Protein AF-A0AAU9VLG6-F1 (afdb_monomer)

pLDDT: mean 76.04, std 25.35, range [24.38, 97.19]

Nearest PDB structures (foldseek):
  8hnp-assembly1_B  TM=4.482E-01  e=5.755E-01  Thermococcus onnurineus NA1
  6fi9-assembly1_A  TM=3.865E-01  e=1.876E+00  Lactococcus cremoris subsp. cremoris MG1363
  4co0-assembly2_B  TM=4.175E-01  e=4.046E+00  Azospirillum brasilense
  3u6y-assembly1_A  TM=3.069E-01  e=4.831E+00  Aeropyrum pernix K1

Foldseek 3Di:
DDDFDWDWDFDDDDDDDDDDDDDDDDDDDDDDDPDDDDDDPPDDPPPPPDPPPDDDPVNLVVCPPDLVSVLVVCCVVVQWPPWDAFPVPRDTWDWDADPVDLSRIWTWDQDADPNDTDIGIGHRCPPGLCPPDPDHPSLLVQLLVVVVVVDDLVVSCVVSVHDPVVSVVSNVSSVVVVVVVCVVSDDDADDVPKDKDKDKDFDDDDDPPDDDDDPGGIMIMIGIDD

Organism: NCBI:txid46732

Sequence (226 aa):
MNDKGIQVAIGSKRRETSAGGETETTSQIKTEDRGTQCGTALSCSYGRNREHQKWCYDDLVARMQDKELFVYWLMEEGLLAKERLCPICAGEMSLSRCEDRSDGFKWECRKQVNFKKHRAELSIRKDSWFEKSRMTLEEILKLTYWWCQNLDQRQIKHELGLGESTGEDWDSFCREVCEITLLENSEKLGGKGKVVQIDESKFGKRKYHRGHHVEGQWVFGGIEES

InterPro domains:
  IPR053164 IS1016-like transposase [PTHR47163] (115-225)

Structure (mmCIF, N/CA/C/O backbone):
data_AF-A0AAU9VLG6-F1
#
_entry.id   AF-A0AAU9VLG6-F1
#
loop_
_atom_site.group_PDB
_atom_site.id
_atom_site.type_symbol
_atom_site.label_atom_id
_atom_site.label_alt_id
_atom_site.label_comp_id
_atom_site.label_asym_id
_atom_site.label_entity_id
_atom_site.label_seq_id
_atom_site.pdbx_PDB_ins_code
_atom_site.Cartn_x
_atom_site.Cartn_y
_atom_site.Cartn_z
_atom_site.occupancy
_atom_site.B_iso_or_equiv
_atom_site.auth_seq_id
_atom_site.auth_comp_id
_atom_site.auth_asym_id
_atom_site.auth_atom_id
_atom_site.pdbx_PDB_model_num
ATOM 1 N N . MET A 1 1 ? 6.947 1.256 -38.572 1.00 28.23 1 MET A N 1
ATOM 2 C CA . MET A 1 1 ? 8.247 0.746 -38.089 1.00 28.23 1 MET A CA 1
ATOM 3 C C . MET A 1 1 ? 7.918 -0.277 -37.023 1.00 28.23 1 MET A C 1
ATOM 5 O O . MET A 1 1 ? 7.072 0.012 -36.193 1.00 28.23 1 MET A O 1
ATOM 9 N N . ASN A 1 2 ? 8.433 -1.495 -37.181 1.00 30.88 2 ASN A N 1
ATOM 10 C CA . ASN A 1 2 ? 7.938 -2.689 -36.497 1.00 30.88 2 ASN A CA 1
ATOM 11 C C . ASN A 1 2 ? 8.474 -2.749 -35.063 1.00 30.88 2 ASN A C 1
ATOM 13 O O . ASN A 1 2 ? 9.663 -3.005 -34.870 1.00 30.88 2 ASN A O 1
ATOM 17 N N . ASP A 1 3 ? 7.593 -2.529 -34.091 1.00 28.83 3 ASP A N 1
ATOM 18 C CA . ASP A 1 3 ? 7.900 -2.650 -32.668 1.00 28.83 3 ASP A CA 1
ATOM 19 C C . ASP A 1 3 ? 7.835 -4.125 -32.245 1.00 28.83 3 ASP A C 1
ATOM 21 O O . ASP A 1 3 ? 6.841 -4.814 -32.472 1.00 28.83 3 ASP A O 1
ATOM 25 N N . LYS A 1 4 ? 8.937 -4.623 -31.673 1.00 35.38 4 LYS A N 1
ATOM 26 C CA . LYS A 1 4 ? 9.144 -6.029 -31.301 1.00 35.38 4 LYS A CA 1
ATOM 27 C C . LYS A 1 4 ? 8.968 -6.202 -29.793 1.00 35.38 4 LYS A C 1
ATOM 29 O O . LYS A 1 4 ? 9.660 -5.547 -29.016 1.00 35.38 4 LYS A O 1
ATOM 34 N N . GLY A 1 5 ? 8.081 -7.103 -29.384 1.00 33.84 5 GLY A N 1
ATOM 35 C CA . GLY A 1 5 ? 8.000 -7.584 -28.006 1.00 33.84 5 GLY A CA 1
ATOM 36 C C . GLY A 1 5 ? 9.084 -8.624 -27.724 1.00 33.84 5 GLY A C 1
ATOM 37 O O . GLY A 1 5 ? 9.353 -9.473 -28.568 1.00 33.84 5 GLY A O 1
ATOM 38 N N . ILE A 1 6 ? 9.720 -8.547 -26.554 1.00 34.22 6 ILE A N 1
ATOM 39 C CA . ILE A 1 6 ? 10.746 -9.490 -26.088 1.00 34.22 6 ILE A CA 1
ATOM 40 C C . ILE A 1 6 ? 10.235 -10.115 -24.789 1.00 34.22 6 ILE A C 1
ATOM 42 O O . ILE A 1 6 ? 9.864 -9.386 -23.869 1.00 34.22 6 ILE A O 1
ATOM 46 N N . GLN A 1 7 ? 10.249 -11.443 -24.690 1.00 40.16 7 GLN A N 1
ATOM 47 C CA . GLN A 1 7 ? 10.077 -12.167 -23.430 1.00 40.16 7 GLN A CA 1
ATOM 48 C C . GLN A 1 7 ? 11.313 -13.032 -23.159 1.00 40.16 7 GLN A C 1
ATOM 50 O O . GLN A 1 7 ? 11.899 -13.609 -24.077 1.00 40.16 7 GLN A O 1
ATOM 55 N N . VAL A 1 8 ? 11.718 -13.104 -21.889 1.00 35.97 8 VAL A N 1
ATOM 56 C CA . VAL A 1 8 ? 12.898 -13.846 -21.424 1.00 35.97 8 VAL A CA 1
ATOM 57 C C . VAL A 1 8 ? 12.435 -14.912 -20.439 1.00 35.97 8 VAL A C 1
ATOM 59 O O . VAL A 1 8 ? 11.853 -14.580 -19.411 1.00 35.97 8 VAL A O 1
ATOM 62 N N . ALA A 1 9 ? 12.716 -16.183 -20.729 1.00 38.84 9 ALA A N 1
ATOM 63 C CA . ALA A 1 9 ? 12.475 -17.287 -19.804 1.00 38.84 9 ALA A CA 1
ATOM 64 C C . ALA A 1 9 ? 13.812 -17.867 -19.316 1.00 38.84 9 ALA A C 1
ATOM 66 O O . ALA A 1 9 ? 14.705 -18.186 -20.105 1.00 38.84 9 ALA A O 1
ATOM 67 N N . ILE A 1 10 ? 13.952 -18.013 -17.997 1.00 32.78 10 ILE A N 1
ATOM 68 C CA . ILE A 1 10 ? 15.157 -18.539 -17.349 1.00 32.78 10 ILE A CA 1
ATOM 69 C C . ILE A 1 10 ? 14.889 -19.989 -16.925 1.00 32.78 10 ILE A C 1
ATOM 71 O O . ILE A 1 10 ? 14.247 -20.249 -15.912 1.00 32.78 10 ILE A O 1
ATOM 75 N N . GLY A 1 11 ? 15.388 -20.951 -17.703 1.00 31.59 11 GLY A N 1
ATOM 76 C CA . GLY A 1 11 ? 15.316 -22.376 -17.371 1.00 31.59 11 GLY A CA 1
ATOM 77 C C . GLY A 1 11 ? 16.584 -22.869 -16.669 1.00 31.59 11 GLY A C 1
ATOM 78 O O . GLY A 1 11 ? 17.690 -22.686 -17.174 1.00 31.59 11 GLY A O 1
ATOM 79 N N . SER A 1 12 ? 16.441 -23.546 -15.527 1.00 30.81 12 SER A N 1
ATOM 80 C CA . SER A 1 12 ? 17.529 -24.297 -14.881 1.00 30.81 12 SER A CA 1
ATOM 81 C C . SER A 1 12 ? 17.413 -25.781 -15.220 1.00 30.81 12 SER A C 1
ATOM 83 O O . SER A 1 12 ? 16.494 -26.462 -14.770 1.00 30.81 12 SER A O 1
ATOM 85 N N . LYS A 1 13 ? 18.362 -26.314 -15.998 1.00 32.81 13 LYS A N 1
ATOM 86 C CA . LYS A 1 13 ? 18.445 -27.753 -16.287 1.00 32.81 13 LYS A CA 1
ATOM 87 C C . LYS A 1 13 ? 19.083 -28.461 -15.084 1.00 32.81 13 LYS A C 1
ATOM 89 O O . LYS A 1 13 ? 20.297 -28.389 -14.895 1.00 32.81 13 LYS A O 1
ATOM 94 N N . ARG A 1 14 ? 18.276 -29.121 -14.246 1.00 29.61 14 ARG A N 1
ATOM 95 C CA . ARG A 1 14 ? 18.776 -29.995 -13.169 1.00 29.61 14 ARG A CA 1
ATOM 96 C C . ARG A 1 14 ? 19.512 -31.171 -13.826 1.00 29.61 14 ARG A C 1
ATOM 98 O O . ARG A 1 14 ? 18.931 -31.863 -14.656 1.00 29.61 14 ARG A O 1
ATOM 105 N N . ARG A 1 15 ? 20.799 -31.364 -13.515 1.00 28.73 15 ARG A N 1
ATOM 106 C CA . ARG A 1 15 ? 21.555 -32.551 -13.949 1.00 28.73 15 ARG A CA 1
ATOM 107 C C . ARG A 1 15 ? 21.067 -33.744 -13.123 1.00 28.73 15 ARG A C 1
ATOM 109 O O . ARG A 1 15 ? 21.311 -33.783 -11.921 1.00 28.73 15 ARG A O 1
ATOM 116 N N . GLU A 1 16 ? 20.385 -34.691 -13.759 1.00 30.92 16 GLU A N 1
ATOM 117 C CA . GLU A 1 16 ? 20.223 -36.038 -13.211 1.00 30.92 16 GLU A CA 1
ATOM 118 C C . GLU A 1 16 ? 21.580 -36.746 -13.271 1.00 30.92 16 GLU A C 1
ATOM 120 O O . GLU A 1 16 ? 22.218 -36.829 -14.321 1.00 30.92 16 GLU A O 1
ATOM 125 N N . THR A 1 17 ? 22.065 -37.194 -12.118 1.00 29.83 17 THR A N 1
ATOM 126 C CA . THR A 1 17 ? 23.268 -38.015 -11.999 1.00 29.83 17 THR A CA 1
ATOM 127 C C . THR A 1 17 ? 22.932 -39.453 -12.375 1.00 29.83 17 THR A C 1
ATOM 129 O O . THR A 1 17 ? 22.207 -40.130 -11.652 1.00 29.83 17 THR A O 1
ATOM 132 N N . SER A 1 18 ? 23.481 -39.918 -13.493 1.00 28.91 18 SER A N 1
ATOM 133 C CA . SER A 1 18 ? 23.447 -41.313 -13.927 1.00 28.91 18 SER A CA 1
ATOM 134 C C . SER A 1 18 ? 24.417 -42.170 -13.103 1.00 28.91 18 SER A C 1
ATOM 136 O O . SER A 1 18 ? 25.627 -41.944 -13.149 1.00 28.91 18 SER A O 1
ATOM 138 N N . ALA A 1 19 ? 23.896 -43.180 -12.405 1.00 28.95 19 ALA A N 1
ATOM 139 C CA . ALA A 1 19 ? 24.636 -44.368 -11.978 1.00 28.95 19 ALA A CA 1
ATOM 140 C C . ALA A 1 19 ? 24.055 -45.573 -12.737 1.00 28.95 19 ALA A C 1
ATOM 142 O O . ALA A 1 19 ? 22.840 -45.676 -12.886 1.00 28.95 19 ALA A O 1
ATOM 143 N N . GLY A 1 20 ? 24.935 -46.403 -13.299 1.00 26.44 20 GLY A N 1
ATOM 144 C CA . GLY A 1 20 ? 24.606 -47.396 -14.321 1.00 26.44 20 GLY A CA 1
ATOM 145 C C . GLY A 1 20 ? 23.780 -48.600 -13.858 1.00 26.44 20 GLY A C 1
ATOM 146 O O . GLY A 1 20 ? 23.720 -48.932 -12.677 1.00 26.44 20 GLY A O 1
ATOM 147 N N . GLY A 1 21 ? 23.205 -49.270 -14.856 1.00 25.97 21 GLY A N 1
ATOM 148 C CA . GLY A 1 21 ? 22.525 -50.557 -14.756 1.00 25.97 21 GLY A CA 1
ATOM 149 C C . GLY A 1 21 ? 21.629 -50.768 -15.974 1.00 25.97 21 GLY A C 1
ATOM 150 O O . GLY A 1 21 ? 20.534 -50.222 -16.030 1.00 25.97 21 GLY A O 1
ATOM 151 N N . GLU A 1 22 ? 22.109 -51.517 -16.967 1.00 29.81 22 GLU A N 1
ATOM 152 C CA . GLU A 1 22 ? 21.287 -51.990 -18.083 1.00 29.81 22 GLU A CA 1
ATOM 153 C C . GLU A 1 22 ? 20.196 -52.929 -17.558 1.00 29.81 22 GLU A C 1
ATOM 155 O O . GLU A 1 22 ? 20.480 -53.882 -16.833 1.00 29.81 22 GLU A O 1
ATOM 160 N N . THR A 1 23 ? 18.942 -52.671 -17.922 1.00 25.72 23 THR A N 1
ATOM 161 C CA . THR A 1 23 ? 17.897 -53.694 -18.081 1.00 25.72 23 THR A CA 1
ATOM 162 C C . THR A 1 23 ? 16.721 -53.081 -18.839 1.00 25.72 23 THR A C 1
ATOM 164 O O . THR A 1 23 ? 16.149 -52.072 -18.432 1.00 25.72 23 THR A O 1
ATOM 167 N N . GLU A 1 24 ? 16.382 -53.674 -19.984 1.00 37.00 24 GLU A N 1
ATOM 168 C CA . GLU A 1 24 ? 15.205 -53.330 -20.780 1.00 37.00 24 GLU A CA 1
ATOM 169 C C . GLU A 1 24 ? 13.924 -53.627 -19.993 1.00 37.00 24 GLU A C 1
ATOM 171 O O . GLU A 1 24 ? 13.727 -54.748 -19.526 1.00 37.00 24 GLU A O 1
ATOM 176 N N . THR A 1 25 ? 13.006 -52.665 -19.889 1.00 24.38 25 THR A N 1
ATOM 177 C CA . THR A 1 25 ? 11.579 -52.950 -19.673 1.00 24.38 25 THR A CA 1
ATOM 178 C C . THR A 1 25 ? 10.730 -51.813 -20.236 1.00 24.38 25 THR A C 1
ATOM 180 O O . THR A 1 25 ? 10.821 -50.661 -19.820 1.00 24.38 25 THR A O 1
ATOM 183 N N . THR A 1 26 ? 9.889 -52.159 -21.205 1.00 35.38 26 THR A N 1
ATOM 184 C CA . THR A 1 26 ? 8.840 -51.323 -21.789 1.00 35.38 26 THR A CA 1
ATOM 185 C C . THR A 1 26 ? 7.783 -50.958 -20.744 1.00 35.38 26 THR A C 1
ATOM 187 O O . THR A 1 26 ? 7.189 -51.846 -20.138 1.00 35.38 26 THR A O 1
ATOM 190 N N . SER A 1 27 ? 7.445 -49.675 -20.602 1.00 28.97 27 SER A N 1
ATOM 191 C CA . SER A 1 27 ? 6.154 -49.273 -20.034 1.00 28.97 27 SER A CA 1
ATOM 192 C C . SER A 1 27 ? 5.661 -47.968 -20.663 1.00 28.97 27 SER A C 1
ATOM 194 O O . SER A 1 27 ? 6.261 -46.902 -20.571 1.00 28.97 27 SER A O 1
ATOM 196 N N . GLN A 1 28 ? 4.551 -48.102 -21.385 1.00 32.84 28 GLN A N 1
ATOM 197 C CA . GLN A 1 28 ? 3.788 -47.011 -21.972 1.00 32.84 28 GLN A CA 1
ATOM 198 C C . GLN A 1 28 ? 3.109 -46.223 -20.847 1.00 32.84 28 GLN A C 1
ATOM 200 O O . GLN A 1 28 ? 2.307 -46.790 -20.106 1.00 32.84 28 GLN A O 1
ATOM 205 N N . ILE A 1 29 ? 3.366 -44.918 -20.751 1.00 28.45 29 ILE A N 1
ATOM 206 C CA . ILE A 1 29 ? 2.544 -44.011 -19.945 1.00 28.45 29 ILE A CA 1
ATOM 207 C C . ILE A 1 29 ? 1.786 -43.104 -20.908 1.00 28.45 29 ILE A C 1
ATOM 209 O O . ILE A 1 29 ? 2.358 -42.253 -21.585 1.00 28.45 29 ILE A O 1
ATOM 213 N N . LYS A 1 30 ? 0.478 -43.351 -20.983 1.00 28.64 30 LYS A N 1
ATOM 214 C CA . LYS A 1 30 ? -0.507 -42.502 -21.648 1.00 28.64 30 LYS A CA 1
ATOM 215 C C . LYS A 1 30 ? -0.681 -41.233 -20.817 1.00 28.64 30 LYS A C 1
ATOM 217 O O . LYS A 1 30 ? -1.144 -41.313 -19.683 1.00 28.64 30 LYS A O 1
ATOM 222 N N . THR A 1 31 ? -0.353 -40.078 -21.375 1.00 30.03 31 THR A N 1
ATOM 223 C CA . THR A 1 31 ? -0.840 -38.793 -20.869 1.00 30.03 31 THR A CA 1
ATOM 224 C C . THR A 1 31 ? -2.146 -38.469 -21.585 1.00 30.03 31 THR A C 1
ATOM 226 O O . THR A 1 31 ? -2.172 -38.243 -22.791 1.00 30.03 31 THR A O 1
ATOM 229 N N . GLU A 1 32 ? -3.251 -38.533 -20.841 1.00 27.59 32 GLU A N 1
ATOM 230 C CA . GLU A 1 32 ? -4.563 -38.086 -21.305 1.00 27.59 32 GLU A CA 1
ATOM 231 C C . GLU A 1 32 ? -4.556 -36.570 -21.510 1.00 27.59 32 GLU A C 1
ATOM 233 O O . GLU A 1 32 ? -4.269 -35.794 -20.598 1.00 27.59 32 GLU A O 1
ATOM 238 N N . ASP A 1 33 ? -4.895 -36.172 -22.730 1.00 31.41 33 ASP A N 1
ATOM 239 C CA . ASP A 1 33 ? -5.062 -34.795 -23.163 1.00 31.41 33 ASP A CA 1
ATOM 240 C C . ASP A 1 33 ? -6.435 -34.298 -22.678 1.00 31.41 33 ASP A C 1
ATOM 242 O O . ASP A 1 33 ? -7.481 -34.674 -23.212 1.00 31.41 33 ASP A O 1
ATOM 246 N N . ARG A 1 34 ? -6.463 -33.486 -21.615 1.00 27.61 34 ARG A N 1
ATOM 247 C CA . ARG A 1 34 ? -7.669 -32.749 -21.206 1.00 27.61 34 ARG A CA 1
ATOM 248 C C . ARG A 1 34 ? -7.569 -31.319 -21.712 1.00 27.61 34 ARG A C 1
ATOM 250 O O . ARG A 1 34 ? -7.219 -30.401 -20.975 1.00 27.61 34 ARG A O 1
ATOM 257 N N . GLY A 1 35 ? -7.879 -31.149 -22.993 1.00 27.53 35 GLY A N 1
ATOM 258 C CA . GLY A 1 35 ? -8.082 -29.838 -23.591 1.00 27.53 35 GLY A CA 1
ATOM 259 C C . GLY A 1 35 ? -9.371 -29.204 -23.074 1.00 27.53 35 GLY A C 1
ATOM 260 O O . GLY A 1 35 ? -10.462 -29.672 -23.391 1.00 27.53 35 GLY A O 1
ATOM 261 N N . THR A 1 36 ? -9.250 -28.112 -22.320 1.00 27.38 36 THR A N 1
ATOM 262 C CA . THR A 1 36 ? -10.341 -27.145 -22.162 1.00 27.38 36 THR A CA 1
ATOM 263 C C . THR A 1 36 ? -10.126 -26.039 -23.186 1.00 27.38 36 THR A C 1
ATOM 265 O O . THR A 1 36 ? -9.146 -25.299 -23.137 1.00 27.38 36 THR A O 1
ATOM 268 N N . GLN A 1 37 ? -11.035 -25.976 -24.154 1.00 34.84 37 GLN A N 1
ATOM 269 C CA . GLN A 1 37 ? -11.084 -24.971 -25.205 1.00 34.84 37 GLN A CA 1
ATOM 270 C C . GLN A 1 37 ? -11.812 -23.721 -24.692 1.00 34.84 37 GLN A C 1
ATOM 272 O O . GLN A 1 37 ? -13.005 -23.778 -24.416 1.00 34.84 37 GLN A O 1
ATOM 277 N N . CYS A 1 38 ? -11.120 -22.585 -24.653 1.00 25.56 38 CYS A N 1
ATOM 278 C CA . CYS A 1 38 ? -11.712 -21.243 -24.660 1.00 25.56 38 CYS A CA 1
ATOM 279 C C . CYS A 1 38 ? -10.730 -20.397 -25.483 1.00 25.56 38 CYS A C 1
ATOM 281 O O . CYS A 1 38 ? -9.580 -20.255 -25.095 1.00 25.56 38 CYS A O 1
ATOM 283 N N . GLY A 1 39 ? -11.020 -20.018 -26.720 1.00 27.70 39 GLY A N 1
ATOM 284 C CA . GLY A 1 39 ? -11.881 -18.889 -27.051 1.00 27.70 39 GLY A CA 1
ATOM 285 C C . GLY A 1 39 ? -11.019 -17.923 -27.872 1.00 27.70 39 GLY A C 1
ATOM 286 O O . GLY A 1 39 ? -9.884 -17.636 -27.507 1.00 27.70 39 GLY A O 1
ATOM 287 N N . THR A 1 40 ? -11.498 -17.523 -29.042 1.00 37.56 40 THR A N 1
ATOM 288 C CA . THR A 1 40 ? -10.736 -16.761 -30.037 1.00 37.56 40 THR A CA 1
ATOM 289 C C . THR A 1 40 ? -10.399 -15.364 -29.507 1.00 37.56 40 THR A C 1
ATOM 291 O O . THR A 1 40 ? -11.274 -14.504 -29.454 1.00 37.56 40 THR A O 1
ATOM 294 N N . ALA A 1 41 ? -9.144 -15.114 -29.136 1.00 31.19 41 ALA A N 1
ATOM 295 C CA . ALA A 1 41 ? -8.670 -13.763 -28.851 1.00 31.19 41 ALA A CA 1
ATOM 296 C C . ALA A 1 41 ? -8.265 -13.080 -30.167 1.00 31.19 41 ALA A C 1
ATOM 298 O O . ALA A 1 41 ? -7.159 -13.248 -30.676 1.00 31.19 41 ALA A O 1
ATOM 299 N N . LEU A 1 42 ? -9.199 -12.323 -30.743 1.00 33.59 42 LEU A N 1
ATOM 300 C CA . LEU A 1 42 ? -8.924 -11.305 -31.757 1.00 33.59 42 LEU A CA 1
ATOM 301 C C . LEU A 1 42 ? -8.417 -10.041 -31.045 1.00 33.59 42 LEU A C 1
ATOM 303 O O . LEU A 1 42 ? -9.153 -9.076 -30.875 1.00 33.59 42 LEU A O 1
ATOM 307 N N . SER A 1 43 ? -7.163 -10.055 -30.596 1.00 32.88 43 SER A N 1
ATOM 308 C CA . SER A 1 43 ? -6.443 -8.833 -30.217 1.00 32.88 43 SER A CA 1
ATOM 309 C C . SER A 1 43 ? -4.950 -9.113 -30.085 1.00 32.88 43 SER A C 1
ATOM 311 O O . SER A 1 43 ? -4.540 -9.910 -29.247 1.00 32.88 43 SER A O 1
ATOM 313 N N . CYS A 1 44 ? -4.145 -8.437 -30.908 1.00 30.89 44 CYS A N 1
ATOM 314 C CA . CYS A 1 44 ? -2.692 -8.364 -30.767 1.00 30.89 44 CYS A CA 1
ATOM 315 C C . CYS A 1 44 ? -2.283 -7.959 -29.339 1.00 30.89 44 CYS A C 1
ATOM 317 O O . CYS A 1 44 ? -2.790 -6.977 -28.795 1.00 30.89 44 CYS A O 1
ATOM 319 N N . SER A 1 45 ? -1.299 -8.664 -28.786 1.00 46.66 45 SER A N 1
ATOM 320 C CA . SER A 1 45 ? -0.841 -8.629 -27.389 1.00 46.66 45 SER A CA 1
ATOM 321 C C . SER A 1 45 ? 0.001 -7.410 -26.973 1.00 46.66 45 SER A C 1
ATOM 323 O O . SER A 1 45 ? 0.589 -7.389 -25.896 1.00 46.66 45 SER A O 1
ATOM 325 N N . TYR A 1 46 ? 0.020 -6.337 -27.772 1.00 40.69 46 TYR A N 1
ATOM 326 C CA . TYR A 1 46 ? 0.686 -5.074 -27.410 1.00 40.69 46 TYR A CA 1
ATOM 327 C C . TYR A 1 46 ? -0.185 -3.839 -27.654 1.00 40.69 46 TYR A C 1
ATOM 329 O O . TYR A 1 46 ? 0.305 -2.756 -27.969 1.00 40.69 46 TYR A O 1
ATOM 337 N N . GLY A 1 47 ? -1.497 -3.967 -27.461 1.00 33.41 47 GLY A N 1
ATOM 338 C CA . GLY A 1 47 ? -2.384 -2.815 -27.346 1.00 33.41 47 GLY A CA 1
ATOM 339 C C . GLY A 1 47 ? -2.172 -2.072 -26.025 1.00 33.41 47 GLY A C 1
ATOM 340 O O . GLY A 1 47 ? -3.020 -2.150 -25.139 1.00 33.41 47 GLY A O 1
ATOM 341 N N . ARG A 1 48 ? -1.086 -1.299 -25.875 1.00 46.31 48 ARG A N 1
ATOM 342 C CA . ARG A 1 48 ? -1.006 -0.255 -24.832 1.00 46.31 48 ARG A CA 1
ATOM 343 C C . ARG A 1 48 ? -1.895 0.932 -25.221 1.00 46.31 48 ARG A C 1
ATOM 345 O O . ARG A 1 48 ? -1.421 2.048 -25.362 1.00 46.31 48 ARG A O 1
ATOM 352 N N . ASN A 1 49 ? -3.191 0.686 -25.388 1.00 40.50 49 ASN A N 1
ATOM 353 C CA . ASN A 1 49 ? -4.208 1.728 -25.493 1.00 40.50 49 ASN A CA 1
ATOM 354 C C . ASN A 1 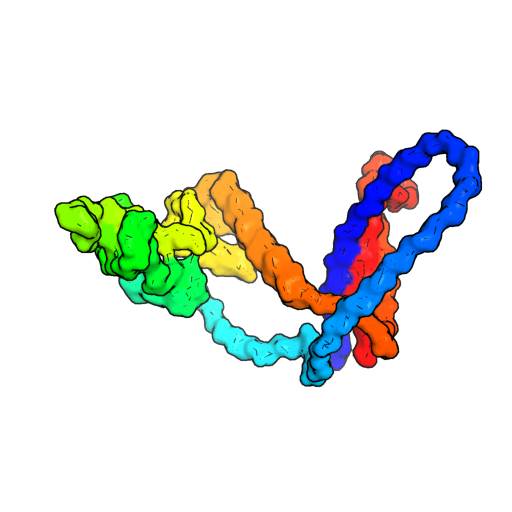49 ? -4.982 1.805 -24.177 1.00 40.50 49 ASN A C 1
ATOM 356 O O . ASN A 1 49 ? -6.197 1.656 -24.106 1.00 40.50 49 ASN A O 1
ATOM 360 N N . ARG A 1 50 ? -4.232 2.014 -23.097 1.00 49.22 50 ARG A N 1
ATOM 361 C CA . ARG A 1 50 ? -4.773 2.652 -21.907 1.00 49.22 50 ARG A CA 1
ATOM 362 C C . ARG A 1 50 ? -4.099 4.006 -21.869 1.00 49.22 50 ARG A C 1
ATOM 364 O O . ARG A 1 50 ? -2.885 4.065 -21.661 1.00 49.22 50 ARG A O 1
ATOM 371 N N . GLU A 1 51 ? -4.868 5.061 -22.129 1.00 49.03 51 GLU A N 1
ATOM 372 C CA . GLU A 1 51 ? -4.514 6.419 -21.725 1.00 49.03 51 GLU A CA 1
ATOM 373 C C . GLU A 1 51 ? -4.349 6.388 -20.203 1.00 49.03 51 GLU A C 1
ATOM 375 O O . GLU A 1 51 ? -5.279 6.641 -19.443 1.00 49.03 51 GLU A O 1
ATOM 380 N N . HIS A 1 52 ? -3.183 5.940 -19.737 1.00 55.34 52 HIS A N 1
ATOM 381 C CA . HIS A 1 52 ? -2.856 6.000 -18.329 1.00 55.34 52 HIS A CA 1
ATOM 382 C C . HIS A 1 52 ? -2.806 7.481 -18.005 1.00 55.34 52 HIS A C 1
ATOM 384 O O . HIS A 1 52 ? -2.030 8.232 -18.604 1.00 55.34 52 HIS A O 1
ATOM 390 N N . GLN A 1 53 ? -3.681 7.896 -17.093 1.00 62.44 53 GLN A N 1
ATOM 391 C CA . GLN A 1 53 ? -3.660 9.236 -16.546 1.00 62.44 53 GLN A CA 1
ATOM 392 C C . GLN A 1 53 ? -2.212 9.545 -16.154 1.00 62.44 53 GLN A C 1
ATOM 394 O O . GLN A 1 53 ? -1.531 8.722 -15.541 1.00 62.44 53 GLN A O 1
ATOM 399 N N . LYS A 1 54 ? -1.689 10.678 -16.613 1.00 73.31 54 LYS A N 1
ATOM 400 C CA . LYS A 1 54 ? -0.308 11.058 -16.338 1.00 73.31 54 LYS A CA 1
ATOM 401 C C . LYS A 1 54 ? -0.277 11.654 -14.934 1.00 73.31 54 LYS A C 1
ATOM 403 O O . LYS A 1 54 ? -0.754 12.766 -14.752 1.00 73.31 54 LYS A O 1
ATOM 408 N N . TRP A 1 55 ? 0.221 10.902 -13.957 1.00 79.50 55 TRP A N 1
ATOM 409 C CA . TRP A 1 55 ? 0.367 11.370 -12.576 1.00 79.50 55 TRP A CA 1
ATOM 410 C C . TRP A 1 55 ? 1.736 12.015 -12.385 1.00 79.50 55 TRP A C 1
ATOM 412 O O . TRP A 1 55 ? 2.741 11.484 -12.863 1.00 79.50 55 TRP A O 1
ATOM 422 N N . CYS A 1 56 ? 1.781 13.138 -11.674 1.00 90.62 56 CYS A N 1
ATOM 423 C CA . CYS A 1 56 ? 3.022 13.708 -11.167 1.00 90.62 56 CYS A CA 1
ATOM 424 C C . CYS A 1 56 ? 3.121 13.562 -9.642 1.00 90.62 56 CYS A C 1
ATOM 426 O O . CYS A 1 56 ? 2.174 13.163 -8.962 1.00 90.62 56 CYS A O 1
ATOM 428 N N . TYR A 1 57 ? 4.293 13.887 -9.098 1.00 90.94 57 TYR A N 1
ATOM 429 C CA . TYR A 1 57 ? 4.541 13.803 -7.661 1.00 90.94 57 TYR A CA 1
ATOM 430 C C . TYR A 1 57 ? 3.635 14.755 -6.869 1.00 90.94 57 TYR A C 1
ATOM 432 O O . TYR A 1 57 ? 3.137 14.385 -5.809 1.00 90.94 57 TYR A O 1
ATOM 440 N N . ASP A 1 58 ? 3.351 15.943 -7.406 1.00 93.00 58 ASP A N 1
ATOM 441 C CA . ASP A 1 58 ? 2.485 16.918 -6.739 1.00 93.00 58 ASP A CA 1
ATOM 442 C C . ASP A 1 58 ? 1.039 16.412 -6.629 1.00 93.00 58 ASP A C 1
ATOM 444 O O . ASP A 1 58 ? 0.400 16.617 -5.598 1.00 93.00 58 ASP A O 1
ATOM 448 N N . ASP A 1 59 ? 0.545 15.664 -7.624 1.00 92.19 59 ASP A N 1
ATOM 449 C CA . ASP A 1 59 ? -0.778 15.022 -7.570 1.00 92.19 59 ASP A CA 1
ATOM 450 C C . ASP A 1 59 ? -0.863 13.973 -6.454 1.00 92.19 59 ASP A C 1
ATOM 452 O O . ASP A 1 59 ? -1.921 13.774 -5.845 1.00 92.19 59 ASP A O 1
ATOM 456 N N . LEU A 1 60 ? 0.248 13.274 -6.198 1.00 92.00 60 LEU A N 1
ATOM 457 C CA . LEU A 1 60 ? 0.356 12.305 -5.114 1.00 92.00 60 LEU A CA 1
ATOM 458 C C . LEU A 1 60 ? 0.382 13.017 -3.757 1.00 92.00 60 LEU A C 1
ATOM 460 O O . LEU A 1 60 ? -0.369 12.649 -2.855 1.00 92.00 60 LEU A O 1
ATOM 464 N N . VAL A 1 61 ? 1.198 14.065 -3.621 1.00 93.62 61 VAL A N 1
ATOM 465 C CA . VAL A 1 61 ? 1.293 14.854 -2.384 1.00 93.62 61 VAL A CA 1
ATOM 466 C C . VAL A 1 61 ? -0.035 15.537 -2.059 1.00 93.62 61 VAL A C 1
ATOM 468 O O . VAL A 1 61 ? -0.438 15.543 -0.897 1.00 93.62 61 VAL A O 1
ATOM 471 N N . ALA A 1 62 ? -0.751 16.058 -3.059 1.00 93.88 62 ALA A N 1
ATOM 472 C CA . ALA A 1 62 ? -2.064 16.672 -2.873 1.00 93.88 62 ALA A CA 1
ATOM 473 C C . ALA A 1 62 ? -3.075 15.699 -2.243 1.00 93.88 62 ALA A C 1
ATOM 475 O O . ALA A 1 62 ? -3.827 16.086 -1.351 1.00 93.88 62 ALA A O 1
ATOM 476 N N . ARG A 1 63 ? -3.050 14.417 -2.635 1.00 92.31 63 ARG A N 1
ATOM 477 C CA . ARG A 1 63 ? -3.919 13.380 -2.048 1.00 92.31 63 ARG A CA 1
ATOM 478 C C . ARG A 1 63 ? -3.577 13.039 -0.603 1.00 92.31 63 ARG A C 1
ATOM 480 O O . ARG A 1 63 ? -4.456 12.603 0.127 1.00 92.31 63 ARG A O 1
ATOM 487 N N . MET A 1 64 ? -2.330 13.244 -0.188 1.00 93.69 64 MET A N 1
ATOM 488 C CA . MET A 1 64 ? -1.862 12.953 1.172 1.00 93.69 64 MET A CA 1
ATOM 489 C C . MET A 1 64 ? -2.150 14.087 2.170 1.00 93.69 64 MET A C 1
ATOM 491 O O . MET A 1 64 ? -1.815 13.954 3.344 1.00 93.69 64 MET A O 1
ATOM 495 N N . GLN A 1 65 ? -2.728 15.212 1.730 1.00 91.81 65 GLN A N 1
ATOM 496 C CA . GLN A 1 65 ? -2.981 16.365 2.603 1.00 91.81 65 GLN A CA 1
ATOM 497 C C . GLN A 1 65 ? -4.061 16.082 3.650 1.00 91.81 65 GLN A C 1
ATOM 499 O O . GLN A 1 65 ? -3.883 16.409 4.824 1.00 91.81 65 GLN A O 1
ATOM 504 N N . ASP A 1 66 ? -5.172 15.475 3.229 1.00 94.19 66 ASP A N 1
ATOM 505 C CA . ASP A 1 66 ? -6.248 15.065 4.123 1.00 94.19 66 ASP A CA 1
ATOM 506 C C . ASP A 1 66 ? -6.165 13.562 4.370 1.00 94.19 66 ASP A C 1
ATOM 508 O O . ASP A 1 66 ? -6.301 12.746 3.460 1.00 94.19 66 ASP A O 1
ATOM 512 N N . LYS A 1 67 ? -5.942 13.193 5.629 1.00 92.25 67 LYS A N 1
ATOM 513 C CA . LYS A 1 67 ? -5.695 11.804 6.014 1.00 92.25 67 LYS A CA 1
ATOM 514 C C . LYS A 1 67 ? -6.909 10.899 5.827 1.00 92.25 67 LYS A C 1
ATOM 516 O O . LYS A 1 67 ? -6.749 9.709 5.575 1.00 92.25 67 LYS A O 1
ATOM 521 N N . GLU A 1 68 ? -8.113 11.440 5.986 1.00 94.12 68 GLU A N 1
ATOM 522 C CA . GLU A 1 68 ? -9.341 10.671 5.812 1.00 94.12 68 GLU A CA 1
ATOM 523 C C . GLU A 1 68 ? -9.576 10.387 4.330 1.00 94.12 68 GLU A C 1
ATOM 525 O O . GLU A 1 68 ? -9.736 9.227 3.949 1.00 94.12 68 GLU A O 1
ATOM 530 N N . LEU A 1 69 ? -9.508 11.422 3.489 1.00 95.12 69 LEU A N 1
ATOM 531 C CA . LEU A 1 69 ? -9.621 11.270 2.039 1.00 95.12 69 LEU A CA 1
ATOM 532 C C . LEU A 1 69 ? -8.518 10.374 1.477 1.00 95.12 69 LEU A C 1
ATOM 534 O O . LEU A 1 69 ? -8.786 9.555 0.602 1.00 95.12 69 LEU A O 1
ATOM 538 N N . PHE A 1 70 ? -7.302 10.475 2.013 1.00 96.06 70 PHE A N 1
ATOM 539 C CA . PHE A 1 70 ? -6.189 9.617 1.630 1.00 96.06 70 PHE A CA 1
ATOM 540 C C . PHE A 1 70 ? -6.482 8.135 1.896 1.00 96.06 70 PHE A C 1
ATOM 542 O O . PHE A 1 70 ? -6.301 7.299 1.012 1.00 96.06 70 PHE A O 1
ATOM 549 N N . VAL A 1 71 ? -6.981 7.797 3.090 1.00 96.12 71 VAL A N 1
ATOM 550 C CA . VAL A 1 71 ? -7.335 6.413 3.438 1.00 96.12 71 VAL A CA 1
ATOM 551 C C . VAL A 1 71 ? -8.493 5.903 2.582 1.00 96.12 71 VAL A C 1
ATOM 553 O O . VAL A 1 71 ? -8.421 4.773 2.098 1.00 96.12 71 VAL A O 1
ATOM 556 N N . TYR A 1 72 ? -9.529 6.714 2.348 1.00 95.75 72 TYR A N 1
ATOM 557 C CA . TYR A 1 72 ? -10.629 6.321 1.462 1.00 95.75 72 TYR A CA 1
ATOM 558 C C . TYR A 1 72 ? -10.158 6.099 0.025 1.00 95.75 72 TYR A C 1
ATOM 560 O O . TYR A 1 72 ? -10.511 5.084 -0.569 1.00 95.75 72 TYR A O 1
ATOM 568 N N . TRP A 1 73 ? -9.299 6.972 -0.503 1.00 96.00 73 TRP A N 1
ATOM 569 C CA . TRP A 1 73 ? -8.707 6.792 -1.827 1.00 96.00 73 TRP A CA 1
ATOM 570 C C . TRP A 1 73 ? -7.909 5.482 -1.917 1.00 96.00 73 TRP A C 1
ATOM 572 O O . TRP A 1 73 ? -8.087 4.711 -2.855 1.00 96.00 73 TRP A O 1
ATOM 582 N N . LEU A 1 74 ? -7.110 5.145 -0.899 1.00 96.81 74 LEU A N 1
ATOM 583 C CA . LEU A 1 74 ? -6.404 3.857 -0.860 1.00 96.81 74 LEU A CA 1
ATOM 584 C C . LEU A 1 74 ? -7.343 2.651 -0.852 1.00 96.81 74 LEU A C 1
ATOM 586 O O . LEU A 1 74 ? -7.018 1.607 -1.418 1.00 96.81 74 LEU A O 1
ATOM 590 N N . MET A 1 75 ? -8.502 2.774 -0.209 1.00 96.69 75 MET A N 1
ATOM 591 C CA . MET A 1 75 ? -9.526 1.741 -0.271 1.00 96.69 75 MET A CA 1
ATOM 592 C C . MET A 1 75 ? -10.145 1.653 -1.670 1.00 96.69 75 MET A C 1
ATOM 594 O O . MET A 1 75 ? -10.379 0.551 -2.160 1.00 96.69 75 MET A O 1
ATOM 598 N N . GLU A 1 76 ? -10.406 2.784 -2.328 1.00 95.88 76 GLU A N 1
ATOM 599 C CA . GLU A 1 76 ? -10.943 2.845 -3.693 1.00 95.88 76 GLU A CA 1
ATOM 600 C C . GLU A 1 76 ? -10.025 2.183 -4.719 1.00 95.88 76 GLU A C 1
ATOM 602 O O . GLU A 1 76 ? -10.513 1.356 -5.491 1.00 95.88 76 GLU A O 1
ATOM 607 N N . GLU A 1 77 ? -8.721 2.458 -4.645 1.00 93.38 77 GLU A N 1
ATOM 608 C CA . GLU A 1 77 ? -7.676 1.831 -5.470 1.00 93.38 77 GLU A CA 1
ATOM 609 C C . GLU A 1 77 ? -7.440 0.347 -5.125 1.00 93.38 77 GLU A C 1
ATOM 611 O O . GLU A 1 77 ? -6.657 -0.336 -5.781 1.00 93.38 77 GLU A O 1
ATOM 616 N N . GLY A 1 78 ? -8.090 -0.176 -4.078 1.00 95.25 78 GLY A N 1
ATOM 617 C CA . GLY A 1 78 ? -7.945 -1.566 -3.641 1.00 95.25 78 GLY A CA 1
ATOM 618 C C . GLY A 1 78 ? -6.637 -1.863 -2.903 1.00 95.25 78 GLY A C 1
ATOM 619 O O . GLY A 1 78 ? -6.325 -3.025 -2.654 1.00 95.25 78 GLY A O 1
ATOM 620 N N . LEU A 1 79 ? -5.884 -0.830 -2.517 1.00 95.56 79 LEU A N 1
ATOM 621 C CA . LEU A 1 79 ? -4.657 -0.959 -1.729 1.00 95.56 79 LEU A CA 1
ATOM 622 C C . LEU A 1 79 ? -4.951 -1.227 -0.243 1.00 95.56 79 LEU A C 1
ATOM 624 O O . LEU A 1 79 ? -4.125 -1.804 0.463 1.00 95.56 79 LEU A O 1
ATOM 628 N N . LEU A 1 80 ? -6.136 -0.833 0.234 1.00 97.19 80 LEU A N 1
ATOM 629 C CA . LEU A 1 80 ? -6.665 -1.157 1.559 1.00 97.19 80 LEU A CA 1
ATOM 630 C C . LEU A 1 80 ? -8.044 -1.816 1.450 1.00 97.19 80 LEU A C 1
ATOM 632 O O . LEU A 1 80 ? -8.807 -1.580 0.516 1.00 97.19 80 LEU A O 1
ATOM 636 N N . ALA A 1 81 ? -8.398 -2.623 2.449 1.00 96.56 81 ALA A N 1
ATOM 637 C CA . ALA A 1 81 ? -9.723 -3.230 2.511 1.00 96.56 81 ALA A CA 1
ATOM 638 C C . ALA A 1 81 ? -10.799 -2.173 2.813 1.00 96.56 81 ALA A C 1
ATOM 640 O O . ALA A 1 81 ? -10.669 -1.441 3.792 1.00 96.56 81 ALA A O 1
ATOM 641 N N . LYS A 1 82 ? -11.877 -2.154 2.018 1.00 96.50 82 LYS A N 1
ATOM 642 C CA . LYS A 1 82 ? -13.068 -1.304 2.230 1.00 96.50 82 LYS A CA 1
ATOM 643 C C . LYS A 1 82 ? -13.920 -1.752 3.414 1.00 96.50 82 LYS A C 1
ATOM 645 O O . LYS A 1 82 ? -14.585 -0.939 4.042 1.00 96.50 82 LYS A O 1
ATOM 650 N N . GLU A 1 83 ? -13.905 -3.048 3.704 1.00 95.81 83 GLU A N 1
ATOM 651 C CA . GLU A 1 83 ? -14.759 -3.679 4.704 1.00 95.81 83 GLU A CA 1
ATOM 652 C C . GLU A 1 83 ? -13.995 -4.797 5.414 1.00 95.81 83 GLU A C 1
ATOM 654 O O . GLU A 1 83 ? -13.092 -5.424 4.849 1.00 95.81 83 GLU A O 1
ATOM 659 N N . ARG A 1 84 ? -14.355 -5.061 6.674 1.00 95.88 84 ARG A N 1
ATOM 660 C CA . ARG A 1 84 ? -13.765 -6.133 7.481 1.00 95.88 84 ARG A CA 1
ATOM 661 C C . ARG A 1 84 ? -14.810 -6.815 8.346 1.00 95.88 84 ARG A C 1
ATOM 663 O O . ARG A 1 84 ? -15.691 -6.168 8.911 1.00 95.88 84 ARG A O 1
ATOM 670 N N . LEU A 1 85 ? -14.647 -8.125 8.506 1.00 96.25 85 LEU A N 1
ATOM 671 C CA . LEU A 1 85 ? -15.429 -8.929 9.436 1.00 96.25 85 LEU A CA 1
ATOM 672 C C . LEU A 1 85 ? -14.677 -9.094 10.754 1.00 96.25 85 LEU A C 1
ATOM 674 O O . LEU A 1 85 ? -13.463 -9.296 10.788 1.00 96.25 85 LEU A O 1
ATOM 678 N N . CYS A 1 86 ? -15.419 -9.029 11.854 1.00 95.50 86 CYS A N 1
ATOM 679 C CA . CYS A 1 86 ? -14.871 -9.228 13.182 1.00 95.50 86 CYS A CA 1
ATOM 680 C C . CYS A 1 86 ? -14.417 -10.686 13.359 1.00 95.50 86 CYS A C 1
ATOM 682 O O . CYS A 1 86 ? -15.230 -11.592 13.175 1.00 95.50 86 CYS A O 1
ATOM 684 N N . PRO A 1 87 ? -13.183 -10.944 13.825 1.00 94.00 87 PRO A N 1
ATOM 685 C CA . PRO A 1 87 ? -12.692 -12.309 14.025 1.00 94.00 87 PRO A CA 1
ATOM 686 C C . PRO A 1 87 ? -13.420 -13.064 15.151 1.00 94.00 87 PRO A C 1
ATOM 688 O O . PRO A 1 87 ? -13.302 -14.279 15.247 1.00 94.00 87 PRO A O 1
ATOM 691 N N . ILE A 1 88 ? -14.162 -12.359 16.015 1.00 93.50 88 ILE A N 1
ATOM 692 C CA . ILE A 1 88 ? -14.874 -12.950 17.159 1.00 93.50 88 ILE A CA 1
ATOM 693 C C . ILE A 1 88 ? -16.335 -13.261 16.815 1.00 93.50 88 ILE A C 1
ATOM 695 O O . ILE A 1 88 ? -16.837 -14.317 17.186 1.00 93.50 88 ILE A O 1
ATOM 699 N N . CYS A 1 89 ? -17.037 -12.343 16.140 1.00 93.88 89 CYS A N 1
ATOM 700 C CA . CYS A 1 89 ? -18.471 -12.492 15.856 1.00 93.88 89 CYS A CA 1
ATOM 701 C C . CYS A 1 89 ? -18.844 -12.606 14.379 1.00 93.88 89 CYS A C 1
ATOM 703 O O . CYS A 1 89 ? -20.032 -12.702 14.085 1.00 93.88 89 CYS A O 1
ATOM 705 N N . ALA A 1 90 ? -17.875 -12.522 13.465 1.00 94.12 90 ALA A N 1
ATOM 706 C CA . ALA A 1 90 ? -18.083 -12.458 12.018 1.00 94.12 90 ALA A CA 1
ATOM 707 C C . ALA A 1 90 ? -18.975 -11.296 11.529 1.00 94.12 90 ALA A C 1
ATOM 709 O O . ALA A 1 90 ? -19.294 -11.225 10.350 1.00 94.12 90 ALA A O 1
ATOM 710 N N . GLY A 1 91 ? -19.365 -10.363 12.403 1.00 93.31 91 GLY A N 1
ATOM 711 C CA . GLY A 1 91 ? -20.112 -9.173 12.010 1.00 93.31 91 GLY A CA 1
ATOM 712 C C . GLY A 1 91 ? -19.204 -8.095 11.424 1.00 93.31 91 GLY A C 1
ATOM 713 O O . GLY A 1 91 ? -18.038 -7.993 11.803 1.00 93.31 91 GLY A O 1
ATOM 714 N N . GLU A 1 92 ? -19.766 -7.238 10.575 1.00 95.81 92 GLU A N 1
ATOM 715 C CA . GLU A 1 92 ? -19.068 -6.075 10.011 1.00 95.81 92 GLU A CA 1
ATOM 716 C C . GLU A 1 92 ? -18.460 -5.185 11.104 1.00 95.81 92 GLU A C 1
ATOM 718 O O . GLU A 1 92 ? -19.090 -4.933 12.146 1.00 95.81 92 GLU A O 1
ATOM 723 N N . MET A 1 93 ? -17.226 -4.747 10.870 1.00 96.88 93 MET A N 1
ATOM 724 C CA . MET A 1 93 ? -16.485 -3.815 11.715 1.00 96.88 93 MET A CA 1
ATOM 725 C C . MET A 1 93 ? -16.698 -2.377 11.240 1.00 96.88 93 MET A C 1
ATOM 727 O O . MET A 1 93 ? -16.915 -2.129 10.060 1.00 96.88 93 MET A O 1
ATOM 731 N N . SER A 1 94 ? -16.590 -1.420 12.158 1.00 96.38 94 SER A N 1
ATOM 732 C CA . SER A 1 94 ? -16.607 0.007 11.834 1.00 96.38 94 SER A CA 1
ATOM 733 C C . SER A 1 94 ? -15.185 0.538 11.697 1.00 96.38 94 SER A C 1
ATOM 735 O O . SER A 1 94 ? -14.332 0.239 12.539 1.00 96.38 94 SER A O 1
ATOM 737 N N . LEU A 1 95 ? -14.937 1.364 10.682 1.00 96.69 95 LEU A N 1
ATOM 738 C CA . LEU A 1 95 ? -13.720 2.165 10.607 1.00 96.69 95 LEU A CA 1
ATOM 739 C C . LEU A 1 95 ? -13.805 3.276 11.658 1.00 96.69 95 LEU A C 1
ATOM 741 O O . LEU A 1 95 ? -14.813 3.971 11.768 1.00 96.69 95 LEU A O 1
ATOM 745 N N . SER A 1 96 ? -12.784 3.414 12.492 1.00 95.56 96 SER A N 1
ATOM 746 C CA . SER A 1 96 ? -12.778 4.356 13.612 1.00 95.56 96 SER A CA 1
ATOM 747 C C . SER A 1 96 ? -11.451 5.095 13.683 1.00 95.56 96 SER A C 1
ATOM 749 O O . SER A 1 96 ? -10.389 4.497 13.5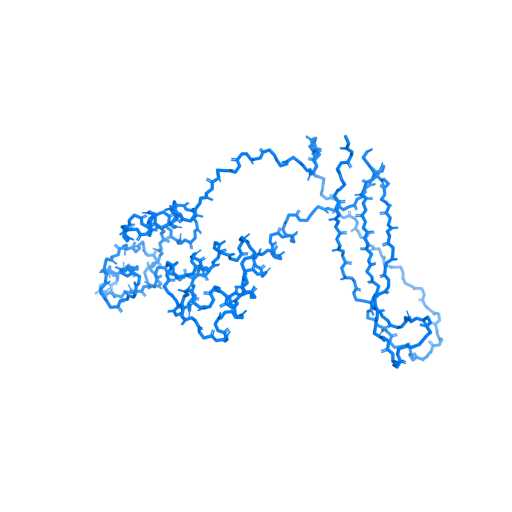01 1.00 95.56 96 SER A O 1
ATOM 751 N N . ARG A 1 97 ? -11.515 6.401 13.961 1.00 95.31 97 ARG A N 1
ATOM 752 C CA . ARG A 1 97 ? -10.331 7.244 14.161 1.00 95.31 97 ARG A CA 1
ATOM 753 C C . ARG A 1 97 ? -9.599 6.848 15.442 1.00 95.31 97 ARG A C 1
ATOM 755 O O . ARG A 1 97 ? -10.227 6.462 16.432 1.00 95.31 97 ARG A O 1
ATOM 762 N N . CYS A 1 98 ? -8.277 6.940 15.422 1.00 93.62 98 CYS A N 1
ATOM 763 C CA . CYS A 1 98 ? -7.438 6.601 16.559 1.00 93.62 98 CYS A CA 1
ATOM 764 C C . CYS A 1 98 ? -6.122 7.389 16.549 1.00 93.62 98 CYS A C 1
ATOM 766 O O . CYS A 1 98 ? -5.506 7.549 15.502 1.00 93.62 98 CYS A O 1
ATOM 768 N N . GLU A 1 99 ? -5.673 7.862 17.710 1.00 91.88 99 GLU A N 1
ATOM 769 C CA . GLU A 1 99 ? -4.437 8.656 17.838 1.00 91.88 99 GLU A CA 1
ATOM 770 C C . GLU A 1 99 ? -3.212 7.796 18.182 1.00 91.88 99 GLU A C 1
ATOM 772 O O . GLU A 1 99 ? -2.076 8.221 18.005 1.00 91.88 99 GLU A O 1
ATOM 777 N N . ASP A 1 100 ? -3.428 6.559 18.635 1.00 90.44 100 ASP A N 1
ATOM 778 C CA . ASP A 1 100 ? -2.381 5.620 19.051 1.00 90.44 100 ASP A CA 1
ATOM 779 C C . ASP A 1 100 ? -1.610 4.990 17.880 1.00 90.44 100 ASP A C 1
ATOM 781 O O . ASP A 1 100 ? -0.676 4.218 18.097 1.00 90.44 100 ASP A O 1
ATOM 785 N N . ARG A 1 101 ? -1.993 5.284 16.632 1.00 89.69 101 ARG A N 1
ATOM 786 C CA . ARG A 1 101 ? -1.428 4.666 15.426 1.00 89.69 101 ARG A CA 1
ATOM 787 C C . ARG A 1 101 ? -1.027 5.724 14.413 1.00 89.69 101 ARG A C 1
ATOM 789 O O . ARG A 1 101 ? -1.761 6.686 14.195 1.00 89.69 101 ARG A O 1
ATOM 796 N N . SER A 1 102 ? 0.086 5.483 13.721 1.00 90.12 102 SER A N 1
ATOM 797 C CA . SER A 1 102 ? 0.597 6.372 12.671 1.00 90.12 102 SER A CA 1
ATOM 798 C C . SER A 1 102 ? -0.422 6.626 11.564 1.00 90.12 102 SER A C 1
ATOM 800 O O . SER A 1 102 ? -0.463 7.731 11.043 1.00 90.12 102 SER A O 1
ATOM 802 N N . ASP A 1 103 ? -1.286 5.659 11.252 1.00 92.56 103 ASP A N 1
ATOM 803 C CA . ASP A 1 103 ? -2.300 5.783 10.199 1.00 92.56 103 ASP A CA 1
ATOM 804 C C . ASP A 1 103 ? -3.519 6.619 10.602 1.00 92.56 103 ASP A C 1
ATOM 806 O O . ASP A 1 103 ? -4.268 7.062 9.741 1.00 92.56 103 ASP A O 1
ATOM 810 N N . GLY A 1 104 ? -3.753 6.853 11.895 1.00 93.38 104 GLY A N 1
ATOM 811 C C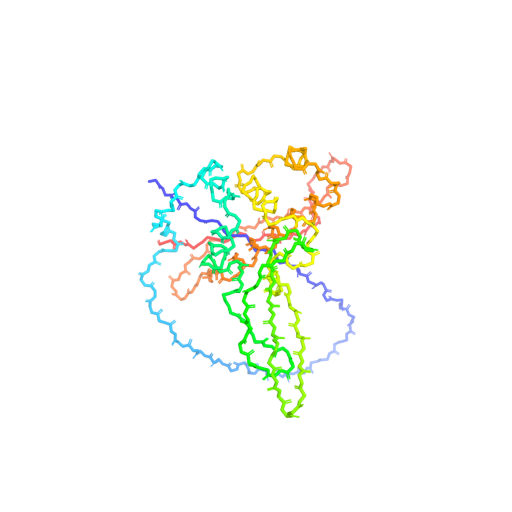A . GLY A 1 104 ? -4.922 7.607 12.359 1.00 93.38 104 GLY A CA 1
ATOM 812 C C . GLY A 1 104 ? -6.254 6.839 12.352 1.00 93.38 104 GLY A C 1
ATOM 813 O O . GLY A 1 104 ? -7.264 7.383 12.798 1.00 93.38 104 GLY A O 1
ATOM 814 N N . PHE A 1 105 ? -6.282 5.591 11.868 1.00 95.69 105 PHE A N 1
ATOM 815 C CA . PHE A 1 105 ? -7.499 4.782 11.752 1.00 95.69 105 PHE A CA 1
ATOM 816 C C . PHE A 1 105 ? -7.284 3.319 12.151 1.00 95.69 105 PHE A C 1
ATOM 818 O O . PHE A 1 105 ? -6.190 2.755 12.047 1.00 95.69 105 PHE A O 1
ATOM 825 N N . LYS A 1 106 ? -8.373 2.673 12.575 1.00 96.19 106 LYS A N 1
ATOM 826 C CA . LYS A 1 106 ? -8.441 1.237 12.851 1.00 96.19 106 LYS A CA 1
ATOM 827 C C . LYS A 1 106 ? -9.821 0.672 12.559 1.00 96.19 106 LYS A C 1
ATOM 829 O O . LYS A 1 106 ? -10.823 1.376 12.640 1.00 96.19 106 LYS A O 1
ATOM 834 N N . TRP A 1 107 ? -9.867 -0.625 12.294 1.00 97.19 107 TRP A N 1
ATOM 835 C CA . TRP A 1 107 ? -11.114 -1.378 12.287 1.00 97.19 107 TRP A CA 1
ATOM 836 C C . TRP A 1 107 ? -11.461 -1.772 13.715 1.00 97.19 107 TRP A C 1
ATOM 838 O O . TRP A 1 107 ? -10.623 -2.338 14.418 1.00 97.19 107 TRP A O 1
ATOM 848 N N . GLU A 1 108 ? -12.689 -1.505 14.145 1.00 96.75 108 GLU A N 1
ATOM 849 C CA . GLU A 1 108 ? -13.153 -1.841 15.486 1.00 96.75 108 GLU A CA 1
ATOM 850 C C . GLU A 1 108 ? -14.517 -2.542 15.464 1.00 96.75 108 GLU A C 1
ATOM 852 O O . GLU A 1 108 ? -15.408 -2.221 14.681 1.00 96.75 108 GLU A O 1
ATOM 857 N N . CYS A 1 109 ? -14.690 -3.518 16.354 1.00 96.56 109 CYS A N 1
ATOM 858 C CA . CYS A 1 109 ? -15.976 -4.133 16.647 1.00 96.56 109 CYS A CA 1
ATOM 859 C C . CYS A 1 109 ? -16.240 -4.076 18.151 1.00 96.56 109 CYS A C 1
ATOM 861 O O . CYS A 1 109 ? -15.431 -4.577 18.930 1.00 96.56 109 CYS A O 1
ATOM 863 N N . ARG A 1 110 ? -17.381 -3.503 18.554 1.00 94.00 110 ARG A N 1
ATOM 864 C CA . ARG A 1 110 ? -17.847 -3.425 19.955 1.00 94.00 110 ARG A CA 1
ATOM 865 C C . ARG A 1 110 ? -19.187 -4.141 20.179 1.00 94.00 110 ARG A C 1
ATOM 867 O O . ARG A 1 110 ? -19.954 -3.781 21.073 1.00 94.00 110 ARG A O 1
ATOM 874 N N . LYS A 1 111 ? -19.516 -5.112 19.321 1.00 92.56 111 LYS A N 1
ATOM 875 C CA . LYS A 1 111 ? -20.816 -5.798 19.325 1.00 92.56 111 LYS A CA 1
ATOM 876 C C . LYS A 1 111 ? -20.957 -6.725 20.541 1.00 92.56 111 LYS A C 1
ATOM 878 O O . LYS A 1 111 ? -19.983 -7.203 21.126 1.00 92.56 111 LYS A O 1
ATOM 883 N N . GLN A 1 112 ? -22.202 -7.001 20.912 1.00 91.31 112 GLN A N 1
ATOM 884 C CA . GLN A 1 112 ? -22.548 -7.987 21.934 1.00 91.31 112 GLN A CA 1
ATOM 885 C C . GLN A 1 112 ? -23.086 -9.245 21.255 1.00 91.31 112 GLN A C 1
ATOM 887 O O . GLN A 1 112 ? -24.021 -9.159 20.465 1.00 91.31 112 GLN A O 1
ATOM 892 N N . VAL A 1 113 ? -22.511 -10.406 21.573 1.00 87.75 113 VAL A N 1
ATOM 893 C CA . VAL A 1 113 ? -22.921 -11.708 21.021 1.00 87.75 113 VAL A CA 1
ATOM 894 C C . VAL A 1 113 ? -23.019 -12.715 22.154 1.00 87.75 113 VAL A C 1
ATOM 896 O O . VAL A 1 113 ? -22.162 -12.733 23.035 1.00 87.75 113 VAL A O 1
ATOM 899 N N . ASN A 1 114 ? -24.077 -13.529 22.169 1.00 83.81 114 ASN A N 1
ATOM 900 C CA . ASN A 1 114 ? -24.333 -14.517 23.226 1.00 83.81 114 ASN A CA 1
ATOM 901 C C . ASN A 1 114 ? -24.227 -13.916 24.642 1.00 83.81 114 ASN A C 1
ATOM 903 O O . ASN A 1 114 ? -23.581 -14.478 25.523 1.00 83.81 114 ASN A O 1
ATOM 907 N N . PHE A 1 115 ? -24.810 -12.727 24.837 1.00 84.06 115 PHE A N 1
ATOM 908 C CA . PHE A 1 115 ? -24.781 -11.961 26.094 1.00 84.06 115 PHE A CA 1
ATOM 909 C C . PHE A 1 115 ? -23.385 -11.526 26.582 1.00 84.06 115 PHE A C 1
ATOM 911 O O . PHE A 1 115 ? -23.267 -10.950 27.662 1.00 84.06 115 PHE A O 1
ATOM 918 N N . LYS A 1 116 ? -22.330 -11.718 25.780 1.00 88.38 116 LYS A N 1
ATOM 919 C CA . LYS A 1 116 ? -20.972 -11.245 26.064 1.00 88.38 116 LYS A CA 1
ATOM 920 C C . LYS A 1 116 ? -20.603 -10.107 25.117 1.00 88.38 116 LYS A C 1
ATOM 922 O O . LYS A 1 116 ? -20.674 -10.233 23.894 1.00 88.38 116 LYS A O 1
ATOM 927 N N . LYS A 1 117 ? -20.207 -8.970 25.689 1.00 90.56 117 LYS A N 1
ATOM 928 C CA . LYS A 1 117 ? -19.606 -7.872 24.926 1.00 90.56 117 LYS A CA 1
ATOM 929 C C . LYS A 1 117 ? -18.190 -8.276 24.547 1.00 90.56 117 LYS A C 1
ATOM 931 O O . LYS A 1 117 ? -17.461 -8.794 25.391 1.00 90.56 117 LYS A O 1
ATOM 936 N N . HIS A 1 118 ? -17.802 -8.027 23.306 1.00 93.12 118 HIS A N 1
ATOM 937 C CA . HIS A 1 118 ? -16.409 -8.146 22.902 1.00 93.12 118 HIS A CA 1
ATOM 938 C C . HIS A 1 118 ? -15.928 -6.835 22.298 1.00 93.12 118 HIS A C 1
ATOM 940 O O . HIS A 1 118 ? -16.716 -6.021 21.816 1.00 93.12 118 HIS A O 1
ATOM 946 N N . ARG A 1 119 ? -14.610 -6.657 22.340 1.00 94.06 119 ARG A N 1
ATOM 947 C CA . ARG A 1 119 ? -13.904 -5.596 21.641 1.00 94.06 119 ARG A CA 1
ATOM 948 C C . ARG A 1 119 ? -12.820 -6.243 20.799 1.00 94.06 119 ARG A C 1
ATOM 950 O O . ARG A 1 119 ? -11.910 -6.853 21.349 1.00 94.06 119 ARG A O 1
ATOM 957 N N . ALA A 1 120 ? -12.955 -6.143 19.485 1.00 95.06 120 ALA A N 1
ATOM 958 C CA . ALA A 1 120 ? -11.936 -6.582 18.542 1.00 95.06 120 ALA A CA 1
ATOM 959 C C . ALA A 1 120 ? -11.423 -5.369 17.774 1.00 95.06 120 ALA A C 1
ATOM 961 O O . ALA A 1 120 ? -12.219 -4.545 17.326 1.00 95.06 120 ALA A O 1
ATOM 962 N N . GLU A 1 121 ? -10.108 -5.279 17.611 1.00 95.75 121 GLU A N 1
ATOM 963 C CA . GLU A 1 121 ? -9.463 -4.243 16.813 1.00 95.75 121 GLU A CA 1
ATOM 964 C C . GLU A 1 121 ? -8.579 -4.889 15.749 1.00 95.75 121 GLU A C 1
ATOM 966 O O . GLU A 1 121 ? -7.880 -5.861 16.029 1.00 95.75 121 GLU A O 1
ATOM 971 N N . LEU A 1 122 ? -8.577 -4.327 14.544 1.00 95.75 122 LEU A N 1
ATOM 972 C CA . LEU A 1 122 ? -7.670 -4.707 13.465 1.00 95.75 122 LEU A CA 1
ATOM 973 C C . LEU A 1 122 ? -6.994 -3.460 12.891 1.00 95.75 122 LEU A C 1
ATOM 975 O O . LEU A 1 122 ? -7.510 -2.342 12.969 1.00 95.75 122 LEU A O 1
ATOM 979 N N . SER A 1 123 ? -5.788 -3.636 12.355 1.00 95.69 123 SER A N 1
ATOM 980 C CA . SER A 1 123 ? -5.127 -2.583 11.582 1.00 95.69 123 SER A CA 1
ATOM 981 C C . SER A 1 123 ? -5.841 -2.395 10.248 1.00 95.69 123 SER A C 1
ATOM 983 O O . SER A 1 123 ? -6.278 -3.379 9.651 1.00 95.69 123 SER A O 1
ATOM 985 N N . ILE A 1 124 ? -5.916 -1.156 9.755 1.00 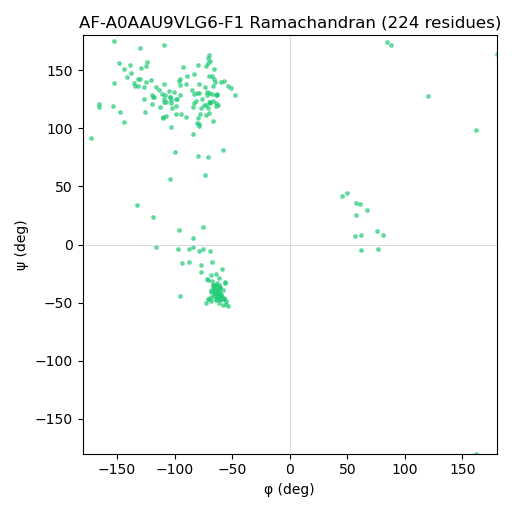96.94 124 ILE A N 1
ATOM 986 C CA . ILE A 1 124 ? -6.392 -0.902 8.387 1.00 96.94 124 ILE A CA 1
ATOM 987 C C . ILE A 1 124 ? -5.491 -1.579 7.350 1.00 96.94 124 ILE A C 1
ATOM 989 O O . ILE A 1 124 ? -5.977 -2.013 6.314 1.00 96.94 124 ILE A O 1
ATOM 993 N N . ARG A 1 125 ? -4.205 -1.754 7.684 1.00 96.88 125 ARG A N 1
ATOM 994 C CA . ARG A 1 125 ? -3.182 -2.384 6.842 1.00 96.88 125 ARG A CA 1
ATOM 995 C C . ARG A 1 125 ? -3.241 -3.906 6.822 1.00 96.88 125 ARG A C 1
ATOM 997 O O . ARG A 1 125 ? -2.423 -4.527 6.151 1.00 96.88 125 ARG A O 1
ATOM 1004 N N . LYS A 1 126 ? -4.109 -4.527 7.624 1.00 96.12 126 LYS A N 1
ATOM 1005 C CA . LYS A 1 126 ? -4.188 -5.989 7.707 1.00 96.12 126 LYS A CA 1
ATOM 1006 C C . LYS A 1 126 ? -4.451 -6.564 6.308 1.00 96.12 126 LYS A C 1
ATOM 1008 O O . LYS A 1 126 ? -5.203 -5.954 5.561 1.00 96.12 126 LYS A O 1
ATOM 1013 N N . ASP A 1 127 ? -3.825 -7.688 5.968 1.00 94.75 127 ASP A N 1
ATOM 1014 C CA . ASP A 1 127 ? -3.882 -8.391 4.677 1.00 94.75 127 ASP A CA 1
ATOM 1015 C C . ASP A 1 127 ? -3.746 -7.457 3.460 1.00 94.75 127 ASP A C 1
ATOM 1017 O O . ASP A 1 127 ? -4.485 -7.572 2.487 1.00 94.75 127 ASP A O 1
ATOM 1021 N N . SER A 1 128 ? -2.834 -6.489 3.549 1.00 95.44 128 SER A N 1
ATOM 1022 C CA . SER A 1 128 ? -2.490 -5.573 2.460 1.00 95.44 128 SER A CA 1
ATOM 1023 C C . SER A 1 128 ? -0.978 -5.535 2.268 1.00 95.44 128 SER A C 1
ATOM 1025 O O . SER A 1 128 ? -0.223 -5.980 3.136 1.00 95.44 128 SER A O 1
ATOM 1027 N N . TRP A 1 129 ? -0.531 -4.921 1.175 1.00 93.56 129 TRP A N 1
ATOM 1028 C CA . TRP A 1 129 ? 0.890 -4.697 0.901 1.00 93.56 129 TRP A CA 1
ATOM 1029 C C . TRP A 1 129 ? 1.601 -3.866 1.987 1.00 93.56 129 TRP A C 1
ATOM 1031 O O . TRP A 1 129 ? 2.812 -3.951 2.157 1.00 93.56 129 TRP A O 1
ATOM 1041 N N . PHE A 1 130 ? 0.846 -3.102 2.784 1.00 95.88 130 PHE A N 1
ATOM 1042 C CA . PHE A 1 130 ? 1.380 -2.287 3.876 1.00 95.88 130 PHE A CA 1
ATOM 1043 C C . PHE A 1 130 ? 1.494 -3.037 5.215 1.00 95.88 130 PHE A C 1
ATOM 1045 O O . PHE A 1 130 ? 1.936 -2.451 6.213 1.00 95.88 130 PHE A O 1
ATOM 1052 N N . GLU A 1 131 ? 1.041 -4.294 5.295 1.00 95.06 131 GLU A N 1
ATOM 1053 C CA . GLU A 1 131 ? 1.012 -5.049 6.549 1.00 95.06 131 GLU A CA 1
ATOM 1054 C C . GLU A 1 131 ? 2.424 -5.191 7.151 1.00 95.06 131 GLU A C 1
ATOM 1056 O O . GLU A 1 131 ? 3.398 -5.425 6.446 1.00 95.06 131 GLU A O 1
ATOM 1061 N N . LYS A 1 132 ? 2.543 -5.060 8.482 1.00 91.88 132 LYS A N 1
ATOM 1062 C CA . LYS A 1 132 ? 3.800 -5.158 9.265 1.00 91.88 132 LYS A CA 1
ATOM 1063 C C . LYS A 1 132 ? 4.883 -4.119 8.944 1.00 91.88 132 LYS A C 1
ATOM 1065 O O . LYS A 1 132 ? 5.872 -4.070 9.676 1.00 91.88 132 LYS A O 1
ATOM 1070 N N . SER A 1 133 ? 4.700 -3.262 7.940 1.00 93.06 133 SER A N 1
ATOM 1071 C CA . SER A 1 133 ? 5.627 -2.159 7.693 1.00 93.06 133 SER A CA 1
ATOM 1072 C C . SER A 1 133 ? 5.618 -1.157 8.848 1.00 93.06 133 SER A C 1
ATOM 1074 O O . SER A 1 133 ? 4.567 -0.821 9.397 1.00 93.06 133 SER A O 1
ATOM 1076 N N . ARG A 1 134 ? 6.809 -0.660 9.191 1.00 91.38 134 ARG A N 1
ATOM 1077 C CA . ARG A 1 134 ? 6.999 0.432 10.158 1.00 91.38 134 ARG A CA 1
ATOM 1078 C C . ARG A 1 134 ? 6.934 1.817 9.516 1.00 91.38 134 ARG A C 1
ATOM 1080 O O . ARG A 1 134 ? 6.801 2.792 10.245 1.00 91.38 134 ARG A O 1
ATOM 1087 N N . MET A 1 135 ? 7.021 1.892 8.190 1.00 94.50 135 MET A N 1
ATOM 1088 C CA . MET A 1 135 ? 6.876 3.142 7.444 1.00 94.50 135 MET A CA 1
ATOM 1089 C C . MET A 1 135 ? 5.416 3.591 7.429 1.00 94.50 135 MET A C 1
ATOM 1091 O O . MET A 1 135 ? 4.498 2.769 7.544 1.00 94.50 135 MET A O 1
ATOM 1095 N N . THR A 1 136 ? 5.175 4.888 7.288 1.00 95.06 136 THR A N 1
ATOM 1096 C CA . THR A 1 136 ? 3.822 5.412 7.083 1.00 95.06 136 THR A CA 1
ATOM 1097 C C . THR A 1 136 ? 3.308 5.059 5.683 1.00 95.06 136 THR A C 1
ATOM 1099 O O . THR A 1 136 ? 4.081 4.715 4.788 1.00 95.06 136 THR A O 1
ATOM 1102 N N . LEU A 1 137 ? 1.989 5.104 5.481 1.00 96.12 137 LEU A N 1
ATOM 1103 C CA . LEU A 1 137 ? 1.401 4.853 4.159 1.00 96.12 137 LEU A CA 1
ATOM 1104 C C . LEU A 1 137 ? 1.905 5.878 3.130 1.00 96.12 137 LEU A C 1
ATOM 1106 O O . LEU A 1 137 ? 2.177 5.538 1.981 1.00 96.12 137 LEU A O 1
ATOM 1110 N N . GLU A 1 138 ? 2.092 7.122 3.567 1.00 95.38 138 GLU A N 1
ATOM 1111 C CA . GLU A 1 138 ? 2.610 8.224 2.765 1.00 95.38 138 GLU A CA 1
ATOM 1112 C C . GLU A 1 138 ? 4.056 7.970 2.317 1.00 95.38 138 GLU A C 1
ATOM 1114 O O . GLU A 1 138 ? 4.375 8.135 1.141 1.00 95.38 138 GLU A O 1
ATOM 1119 N N . GLU A 1 139 ? 4.929 7.541 3.234 1.00 95.38 139 GLU A N 1
ATOM 1120 C CA . GLU A 1 139 ? 6.327 7.213 2.930 1.00 95.38 139 GLU A CA 1
ATOM 1121 C C . GLU A 1 139 ? 6.433 6.074 1.914 1.00 95.38 139 GLU A C 1
ATOM 1123 O O . GLU A 1 139 ? 7.205 6.169 0.959 1.00 95.38 139 GLU A O 1
ATOM 1128 N N . ILE A 1 140 ? 5.628 5.022 2.087 1.00 95.94 140 ILE A N 1
ATOM 1129 C CA . ILE A 1 140 ? 5.619 3.861 1.190 1.00 95.94 140 ILE A CA 1
ATOM 1130 C C . ILE A 1 140 ? 5.205 4.274 -0.223 1.00 95.94 140 ILE A C 1
ATOM 1132 O O . ILE A 1 140 ? 5.845 3.881 -1.198 1.00 95.94 140 ILE A O 1
ATOM 1136 N N . LEU A 1 141 ? 4.166 5.097 -0.366 1.00 95.69 141 LEU A N 1
ATOM 1137 C CA . LEU A 1 141 ? 3.731 5.553 -1.686 1.00 95.69 141 LEU A CA 1
ATOM 1138 C C . LEU A 1 141 ? 4.736 6.484 -2.357 1.00 95.69 141 LEU A C 1
ATOM 1140 O O . LEU A 1 141 ? 4.949 6.359 -3.560 1.00 95.69 141 LEU A O 1
ATOM 1144 N N . LYS A 1 142 ? 5.370 7.392 -1.606 1.00 95.50 142 LYS A N 1
ATOM 1145 C CA . LYS A 1 142 ? 6.442 8.242 -2.145 1.00 95.50 142 LYS A CA 1
ATOM 1146 C C . LYS A 1 142 ? 7.611 7.396 -2.639 1.00 95.50 142 LYS A C 1
ATOM 1148 O O . LYS A 1 142 ? 8.061 7.585 -3.767 1.00 95.50 142 LYS A O 1
ATOM 1153 N N . LEU A 1 143 ? 8.040 6.423 -1.828 1.00 95.75 143 LEU A N 1
ATOM 1154 C CA . LEU A 1 143 ? 9.066 5.452 -2.203 1.00 95.75 143 LEU A CA 1
ATOM 1155 C C . LEU A 1 143 ? 8.690 4.755 -3.508 1.00 95.75 143 LEU A C 1
ATOM 1157 O O . LEU A 1 143 ? 9.471 4.761 -4.454 1.00 95.75 143 LEU A O 1
ATOM 1161 N N . THR A 1 144 ? 7.482 4.197 -3.565 1.00 94.69 144 THR A N 1
ATOM 1162 C CA . THR A 1 144 ? 6.996 3.430 -4.718 1.00 94.69 144 THR A CA 1
ATOM 1163 C C . THR A 1 144 ? 6.927 4.300 -5.968 1.00 94.69 144 THR A C 1
ATOM 1165 O O . THR A 1 144 ? 7.369 3.886 -7.037 1.00 94.69 144 THR A O 1
ATOM 1168 N N . TYR A 1 145 ? 6.433 5.534 -5.841 1.00 94.56 145 TYR A N 1
ATOM 1169 C CA . TYR A 1 145 ? 6.386 6.491 -6.940 1.00 94.56 145 TYR A CA 1
ATOM 1170 C C . TYR A 1 145 ? 7.786 6.758 -7.503 1.00 94.56 145 TYR A C 1
ATOM 1172 O O . TYR A 1 145 ? 7.998 6.613 -8.705 1.00 94.56 145 TYR A O 1
ATOM 1180 N N . TRP A 1 146 ? 8.756 7.106 -6.655 1.00 94.94 146 TRP A N 1
ATOM 1181 C CA . TRP A 1 146 ? 10.122 7.382 -7.103 1.00 94.94 146 TRP A CA 1
ATOM 1182 C C . TRP A 1 146 ? 10.829 6.146 -7.652 1.00 94.94 146 TRP A C 1
ATOM 1184 O O . TRP A 1 146 ? 11.549 6.251 -8.646 1.00 94.94 146 TRP A O 1
ATOM 1194 N N . TRP A 1 147 ? 10.573 4.977 -7.067 1.00 94.94 147 TRP A N 1
ATOM 1195 C CA . TRP A 1 147 ? 11.066 3.703 -7.575 1.00 94.94 147 TRP A CA 1
ATOM 1196 C C . TRP A 1 147 ? 10.562 3.443 -9.002 1.00 94.94 147 TRP A C 1
ATOM 1198 O O . TRP A 1 147 ? 11.357 3.159 -9.895 1.00 94.94 147 TRP A O 1
ATOM 1208 N N . CYS A 1 148 ? 9.270 3.670 -9.265 1.00 92.25 148 CYS A N 1
ATOM 1209 C CA . CYS A 1 148 ? 8.687 3.575 -10.607 1.00 92.25 148 CYS A CA 1
ATOM 1210 C C . CYS A 1 148 ? 9.258 4.604 -11.600 1.00 92.25 148 CYS A C 1
ATOM 1212 O O . CYS A 1 148 ? 9.246 4.365 -12.807 1.00 92.25 148 CYS A O 1
ATOM 1214 N N . GLN A 1 149 ? 9.773 5.739 -11.115 1.00 90.69 149 GLN A N 1
ATOM 1215 C CA . GLN A 1 149 ? 10.487 6.731 -11.930 1.00 90.69 149 GLN A CA 1
ATOM 1216 C C . GLN A 1 149 ? 11.981 6.402 -12.120 1.00 90.69 149 GLN A C 1
ATOM 1218 O O . GLN A 1 149 ? 12.704 7.195 -12.721 1.00 90.69 149 GLN A O 1
ATOM 1223 N N . ASN A 1 150 ? 12.451 5.239 -11.649 1.00 92.31 150 ASN A N 1
ATOM 1224 C CA . ASN A 1 150 ? 13.853 4.811 -11.682 1.00 92.31 150 ASN A CA 1
ATOM 1225 C C . ASN A 1 150 ? 14.818 5.786 -10.980 1.00 92.31 150 ASN A C 1
ATOM 1227 O O . ASN A 1 150 ? 15.950 5.972 -11.434 1.00 92.31 150 ASN A O 1
ATOM 1231 N N . LEU A 1 151 ? 14.387 6.422 -9.884 1.00 93.31 151 LEU A N 1
ATOM 1232 C CA . LEU A 1 151 ? 15.311 7.178 -9.035 1.00 93.31 151 LEU A CA 1
A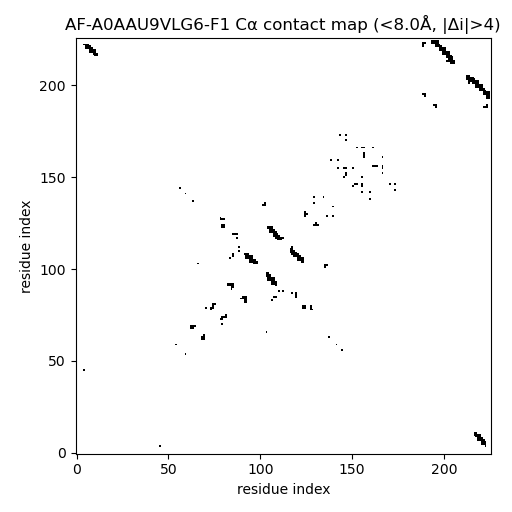TOM 1233 C C . LEU A 1 151 ? 16.328 6.247 -8.368 1.00 93.31 151 LEU A C 1
ATOM 1235 O O . LEU A 1 151 ? 16.039 5.085 -8.078 1.00 93.31 151 LEU A O 1
ATOM 1239 N N . ASP A 1 152 ? 17.517 6.781 -8.084 1.00 92.25 152 ASP A N 1
ATOM 1240 C CA . ASP A 1 152 ? 18.538 6.014 -7.379 1.00 92.25 152 ASP A CA 1
ATOM 1241 C C . ASP A 1 152 ? 18.090 5.721 -5.942 1.00 92.25 152 ASP A C 1
ATOM 1243 O O . ASP A 1 152 ? 17.623 6.604 -5.217 1.00 92.25 152 ASP A O 1
ATOM 1247 N N . GLN A 1 153 ? 18.304 4.486 -5.493 1.00 90.50 153 GLN A N 1
ATOM 1248 C CA . GLN A 1 153 ? 17.948 4.048 -4.142 1.00 90.50 153 GLN A CA 1
ATOM 1249 C C . GLN A 1 153 ? 18.597 4.924 -3.066 1.00 90.50 153 GLN A C 1
ATOM 1251 O O . GLN A 1 153 ? 18.000 5.180 -2.023 1.00 90.50 153 GLN A O 1
ATOM 1256 N N . ARG A 1 154 ? 19.806 5.448 -3.304 1.00 92.31 154 ARG A N 1
ATOM 1257 C CA . ARG A 1 154 ? 20.454 6.366 -2.352 1.00 92.31 154 ARG A CA 1
ATOM 1258 C C . ARG A 1 154 ? 19.698 7.682 -2.221 1.00 92.31 154 ARG A C 1
ATOM 1260 O O . ARG A 1 154 ? 19.611 8.204 -1.114 1.00 92.31 154 ARG A O 1
ATOM 1267 N N . GLN A 1 155 ? 19.143 8.192 -3.319 1.00 93.88 155 GLN A N 1
ATOM 1268 C CA . GLN A 1 155 ? 18.330 9.406 -3.313 1.00 93.88 155 GLN A CA 1
ATOM 1269 C C . GLN A 1 155 ? 17.011 9.155 -2.586 1.00 93.88 155 GLN A C 1
ATOM 1271 O O . GLN A 1 155 ? 16.685 9.894 -1.669 1.00 93.88 155 GLN A O 1
ATOM 1276 N N . ILE A 1 156 ? 16.307 8.068 -2.910 1.00 94.62 156 ILE A N 1
ATOM 1277 C CA . ILE A 1 156 ? 15.044 7.707 -2.245 1.00 94.62 156 ILE A CA 1
ATOM 1278 C C . ILE A 1 156 ? 15.243 7.570 -0.729 1.00 94.62 156 ILE A C 1
ATOM 1280 O O . ILE A 1 156 ? 14.481 8.134 0.056 1.00 94.62 156 ILE A O 1
ATOM 1284 N N . LYS A 1 157 ? 16.302 6.868 -0.308 1.00 94.25 157 LYS A N 1
ATOM 1285 C CA . LYS A 1 157 ? 16.651 6.725 1.111 1.00 94.25 157 LYS A CA 1
ATOM 1286 C C . LYS A 1 157 ? 16.979 8.060 1.768 1.00 94.25 157 LYS A C 1
ATOM 1288 O O . LYS A 1 157 ? 16.557 8.277 2.897 1.00 94.25 157 LYS A O 1
ATOM 1293 N N . HIS A 1 158 ? 17.713 8.938 1.084 1.00 94.81 158 HIS A N 1
ATOM 1294 C CA . HIS A 1 158 ? 18.023 10.276 1.582 1.00 94.81 158 HIS A CA 1
ATOM 1295 C C . HIS A 1 158 ? 16.751 11.110 1.788 1.00 94.81 158 HIS A C 1
ATOM 1297 O O . HIS A 1 158 ? 16.547 11.635 2.878 1.00 94.81 158 HIS A O 1
ATOM 1303 N N . GLU A 1 159 ? 15.873 11.171 0.782 1.00 93.38 159 GLU A N 1
ATOM 1304 C CA . GLU A 1 159 ? 14.634 11.959 0.833 1.00 93.38 159 GLU A CA 1
ATOM 1305 C C . GLU A 1 159 ? 13.657 11.474 1.916 1.00 93.38 159 GLU A C 1
ATOM 1307 O O . GLU A 1 159 ? 12.940 12.276 2.512 1.00 93.38 159 GLU A O 1
ATOM 1312 N N . LEU A 1 160 ? 13.629 10.167 2.193 1.00 93.56 160 LEU A N 1
ATOM 1313 C CA . LEU A 1 160 ? 12.753 9.565 3.207 1.00 93.56 160 LEU A CA 1
ATOM 1314 C C . LEU A 1 160 ? 13.435 9.336 4.564 1.00 93.56 160 LEU A C 1
ATOM 1316 O O . LEU A 1 160 ? 12.785 8.871 5.496 1.00 93.56 160 LEU A O 1
ATOM 1320 N N . GLY A 1 161 ? 14.735 9.615 4.693 1.00 93.38 161 GLY A N 1
ATOM 1321 C CA . GLY A 1 161 ? 15.498 9.331 5.912 1.00 93.38 161 GLY A CA 1
ATOM 1322 C C . GLY A 1 161 ? 15.537 7.842 6.290 1.00 93.38 161 GLY A C 1
ATOM 1323 O O . GLY A 1 161 ? 15.512 7.505 7.475 1.00 93.38 161 GLY A O 1
ATOM 1324 N N . LEU A 1 162 ? 15.566 6.939 5.305 1.00 92.50 162 LEU A N 1
ATOM 1325 C CA . LEU A 1 162 ? 15.497 5.493 5.535 1.00 92.50 162 LEU A CA 1
ATOM 1326 C C . LEU A 1 162 ? 16.858 4.884 5.872 1.00 92.50 162 LEU A C 1
ATOM 1328 O O . LEU A 1 162 ? 17.897 5.275 5.340 1.00 92.50 162 LEU A O 1
ATOM 1332 N N . GLY A 1 163 ? 16.828 3.851 6.717 1.00 91.31 163 GLY A N 1
ATOM 1333 C CA . GLY A 1 163 ? 17.974 2.972 6.932 1.00 91.31 163 GLY A CA 1
ATOM 1334 C C . GLY A 1 163 ? 18.274 2.108 5.704 1.00 91.31 163 GLY A C 1
ATOM 1335 O O . GLY A 1 163 ? 17.389 1.844 4.888 1.00 91.31 163 GLY A O 1
ATOM 1336 N N . GLU A 1 164 ? 19.518 1.634 5.604 1.00 88.06 164 GLU A N 1
ATOM 1337 C CA . GLU A 1 164 ? 20.000 0.852 4.455 1.00 88.06 164 GLU A CA 1
ATOM 1338 C C . GLU A 1 164 ? 19.125 -0.378 4.185 1.00 88.06 164 GLU A C 1
ATOM 1340 O O . GLU A 1 164 ? 18.605 -0.527 3.082 1.00 88.06 164 GLU A O 1
ATOM 1345 N N . SER A 1 165 ? 18.870 -1.182 5.223 1.00 92.31 165 SER A N 1
ATOM 1346 C CA . SER A 1 165 ? 18.067 -2.404 5.114 1.00 92.31 165 SER A CA 1
ATOM 1347 C C . SER A 1 165 ? 16.634 -2.124 4.665 1.00 92.31 165 SER A C 1
ATOM 1349 O O . SER A 1 165 ? 16.088 -2.858 3.856 1.00 92.31 165 SER A O 1
ATOM 1351 N N . THR A 1 166 ? 16.030 -1.031 5.140 1.00 92.50 166 THR A N 1
ATOM 1352 C CA . THR A 1 166 ? 14.650 -0.687 4.783 1.00 92.50 166 THR A CA 1
ATOM 1353 C C . THR A 1 166 ? 14.524 -0.362 3.295 1.00 92.50 166 THR A C 1
ATOM 1355 O O . THR A 1 166 ? 13.564 -0.787 2.661 1.00 92.50 166 THR A O 1
ATOM 1358 N N . GLY A 1 167 ? 15.475 0.384 2.722 1.00 90.25 167 GLY A N 1
ATOM 1359 C CA . GLY A 1 167 ? 15.443 0.701 1.290 1.00 90.25 167 GLY A CA 1
ATOM 1360 C C . GLY A 1 167 ? 15.609 -0.539 0.407 1.00 90.25 167 GLY A C 1
ATOM 1361 O O . GLY A 1 167 ? 14.917 -0.669 -0.601 1.00 90.25 167 GLY A O 1
ATOM 1362 N N . GLU A 1 168 ? 16.480 -1.466 0.814 1.00 92.19 168 GLU A N 1
ATOM 1363 C CA . GLU A 1 168 ? 16.686 -2.752 0.134 1.00 92.19 168 GLU A CA 1
ATOM 1364 C C . GLU A 1 168 ? 15.445 -3.652 0.210 1.00 92.19 168 GLU A C 1
ATOM 1366 O O . GLU A 1 168 ? 15.025 -4.198 -0.811 1.00 92.19 168 GLU A O 1
ATOM 1371 N N . ASP A 1 169 ? 14.815 -3.753 1.386 1.00 93.56 169 ASP A N 1
ATOM 1372 C CA . ASP A 1 169 ? 13.577 -4.518 1.574 1.00 93.56 169 ASP A CA 1
ATOM 1373 C C . ASP A 1 169 ? 12.479 -4.015 0.624 1.00 93.56 169 ASP A C 1
ATOM 1375 O O . ASP A 1 169 ? 11.844 -4.801 -0.081 1.00 93.56 169 ASP A O 1
ATOM 1379 N N . TRP A 1 170 ? 12.293 -2.693 0.536 1.00 94.25 170 TRP A N 1
ATOM 1380 C CA . TRP A 1 170 ? 11.296 -2.103 -0.359 1.00 94.25 170 TRP A CA 1
ATOM 1381 C C . TRP A 1 170 ? 11.656 -2.207 -1.841 1.00 94.25 170 TRP A C 1
ATOM 1383 O O . TRP A 1 170 ? 10.750 -2.350 -2.661 1.00 94.25 170 TRP A O 1
ATOM 1393 N N . ASP A 1 171 ? 12.943 -2.206 -2.203 1.00 91.88 171 ASP A N 1
ATOM 1394 C CA . ASP A 1 171 ? 13.364 -2.554 -3.567 1.00 91.88 171 ASP A CA 1
ATOM 1395 C C . ASP A 1 171 ? 12.886 -3.961 -3.935 1.00 91.88 171 ASP A C 1
ATOM 1397 O O . ASP A 1 171 ? 12.303 -4.169 -5.001 1.00 91.88 171 ASP A O 1
ATOM 1401 N N . SER A 1 172 ? 13.091 -4.918 -3.024 1.00 93.75 172 SER A N 1
ATOM 1402 C CA . SER 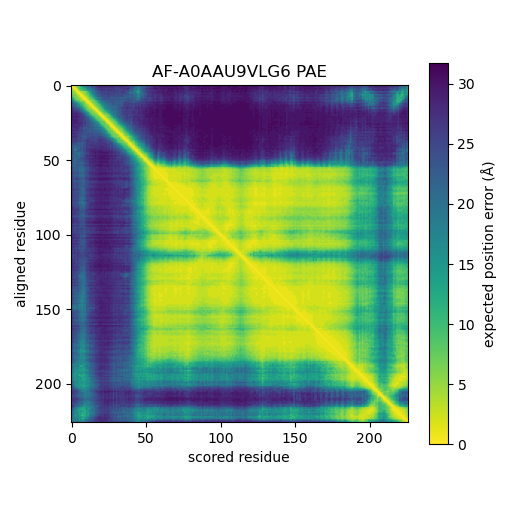A 1 172 ? 12.650 -6.297 -3.210 1.00 93.75 172 SER A CA 1
ATOM 1403 C C . SER A 1 172 ? 11.129 -6.393 -3.303 1.00 93.75 172 SER A C 1
ATOM 1405 O O . SER A 1 172 ? 10.629 -7.052 -4.212 1.00 93.75 172 SER A O 1
ATOM 1407 N N . PHE A 1 173 ? 10.386 -5.712 -2.424 1.00 93.88 173 PHE A N 1
ATOM 1408 C CA . PHE A 1 173 ? 8.920 -5.728 -2.456 1.00 93.88 173 PHE A CA 1
ATOM 1409 C C . PHE A 1 173 ? 8.359 -5.155 -3.761 1.00 93.88 173 PHE A C 1
ATOM 1411 O O . PHE A 1 173 ? 7.435 -5.731 -4.332 1.00 93.88 173 PHE A O 1
ATOM 1418 N N . CYS A 1 174 ? 8.927 -4.061 -4.277 1.00 93.88 174 CYS A N 1
ATOM 1419 C CA . CYS A 1 174 ? 8.525 -3.513 -5.573 1.00 93.88 174 CYS A CA 1
ATOM 1420 C C . CYS A 1 174 ? 8.791 -4.505 -6.719 1.00 93.88 174 CYS A C 1
ATOM 1422 O O . CYS A 1 174 ? 7.935 -4.696 -7.585 1.00 93.88 174 CYS A O 1
ATOM 1424 N N . ARG A 1 175 ? 9.950 -5.179 -6.717 1.00 94.12 175 ARG A N 1
ATOM 1425 C CA . ARG A 1 175 ? 10.285 -6.191 -7.735 1.00 94.12 175 ARG A CA 1
ATOM 1426 C C . ARG A 1 175 ? 9.364 -7.401 -7.688 1.00 94.12 175 ARG A C 1
ATOM 1428 O O . ARG A 1 175 ? 8.959 -7.868 -8.747 1.00 94.12 175 ARG A O 1
ATOM 1435 N N . GLU A 1 176 ? 9.026 -7.879 -6.496 1.00 93.56 176 GLU A N 1
ATOM 1436 C CA . GLU A 1 176 ? 8.114 -9.010 -6.304 1.00 93.56 176 GLU A CA 1
ATOM 1437 C C . GLU A 1 176 ? 6.735 -8.714 -6.911 1.00 93.56 176 GLU A C 1
ATOM 1439 O O . GLU A 1 176 ? 6.189 -9.532 -7.648 1.00 93.56 176 GLU A O 1
ATOM 1444 N N . VAL A 1 177 ? 6.208 -7.500 -6.709 1.00 91.38 177 VAL A N 1
ATOM 1445 C CA . VAL A 1 177 ? 4.945 -7.065 -7.331 1.00 91.38 177 VAL A CA 1
ATOM 1446 C C . VAL A 1 177 ? 5.041 -7.065 -8.863 1.00 91.38 177 VAL A C 1
ATOM 1448 O O . VAL A 1 177 ? 4.121 -7.527 -9.548 1.00 91.38 177 VAL A O 1
ATOM 1451 N N . CYS A 1 178 ? 6.156 -6.583 -9.425 1.00 90.62 178 CYS A N 1
ATOM 1452 C CA . CYS A 1 178 ? 6.389 -6.647 -10.869 1.00 90.62 178 CYS A CA 1
ATOM 1453 C C . CYS A 1 178 ? 6.472 -8.093 -11.378 1.00 90.62 178 CYS A C 1
ATOM 1455 O O . CYS A 1 178 ? 5.930 -8.389 -12.440 1.00 90.62 178 CYS A O 1
ATOM 1457 N N . GLU A 1 179 ? 7.128 -8.987 -10.639 1.00 90.06 179 GLU A N 1
ATOM 1458 C CA . GLU A 1 179 ? 7.256 -10.401 -10.996 1.00 90.06 179 GLU A CA 1
ATOM 1459 C C . GLU A 1 179 ? 5.896 -11.103 -11.013 1.00 90.06 179 GLU A C 1
ATOM 1461 O O . GLU A 1 179 ? 5.564 -11.743 -12.009 1.00 90.06 179 GLU A O 1
ATOM 1466 N N . ILE A 1 180 ? 5.073 -10.915 -9.975 1.00 89.00 180 ILE A N 1
ATOM 1467 C CA . ILE A 1 180 ? 3.701 -11.445 -9.922 1.00 89.00 180 ILE A CA 1
ATOM 1468 C C . ILE A 1 180 ? 2.912 -10.970 -11.143 1.00 89.00 180 ILE A C 1
ATOM 1470 O O . ILE A 1 180 ? 2.340 -11.781 -11.868 1.00 89.00 180 ILE A O 1
ATOM 1474 N N . THR A 1 181 ? 2.961 -9.668 -11.434 1.00 89.25 181 THR A N 1
ATOM 1475 C CA . THR A 1 181 ? 2.259 -9.084 -12.585 1.00 89.25 181 THR A CA 1
ATOM 1476 C C . THR A 1 181 ? 2.749 -9.683 -13.906 1.00 89.25 181 THR A C 1
ATOM 1478 O O . THR A 1 181 ? 1.943 -9.972 -14.790 1.00 89.25 181 THR A O 1
ATOM 1481 N N . LEU A 1 182 ? 4.059 -9.881 -14.068 1.00 87.50 182 LEU A N 1
ATOM 1482 C CA . LEU A 1 182 ? 4.629 -10.491 -15.271 1.00 87.50 182 LEU A CA 1
ATOM 1483 C C . LEU A 1 182 ? 4.203 -11.952 -15.430 1.00 87.50 182 LEU A C 1
ATOM 1485 O O . LEU A 1 182 ? 3.929 -12.370 -16.551 1.00 87.50 182 LEU A O 1
ATOM 1489 N N . LEU A 1 183 ? 4.132 -12.713 -14.336 1.00 86.94 183 LEU A N 1
ATOM 1490 C CA . LEU A 1 183 ? 3.714 -14.113 -14.350 1.00 86.94 183 LEU A CA 1
ATOM 1491 C C . LEU A 1 183 ? 2.217 -14.254 -14.647 1.00 86.94 183 LEU A C 1
ATOM 1493 O O . LEU A 1 183 ? 1.843 -15.042 -15.514 1.00 86.94 183 LEU A O 1
ATOM 1497 N N . GLU A 1 184 ? 1.366 -13.470 -13.986 1.00 86.81 184 GLU A N 1
ATOM 1498 C CA . GLU A 1 184 ? -0.092 -13.510 -14.167 1.00 86.81 184 GLU A CA 1
ATOM 1499 C C . GLU A 1 184 ? -0.530 -13.047 -15.560 1.00 86.81 184 GLU A C 1
ATOM 1501 O O . GLU A 1 184 ? -1.481 -13.588 -16.120 1.00 86.81 184 GLU A O 1
ATOM 1506 N N . ASN A 1 185 ? 0.183 -12.076 -16.139 1.00 85.25 185 ASN A N 1
ATOM 1507 C CA . ASN A 1 185 ? -0.085 -11.566 -17.486 1.00 85.25 185 ASN A CA 1
ATOM 1508 C C . ASN A 1 185 ? 0.804 -12.221 -18.556 1.00 85.25 185 ASN A C 1
ATOM 1510 O O . ASN A 1 185 ? 0.881 -11.722 -19.681 1.00 85.25 185 ASN A O 1
ATOM 1514 N N . SER A 1 186 ? 1.510 -13.307 -18.223 1.00 82.38 186 SER A N 1
ATOM 1515 C CA . SER A 1 186 ? 2.323 -14.019 -19.207 1.00 82.38 186 SER A CA 1
ATOM 1516 C C . SER A 1 186 ? 1.428 -14.784 -20.180 1.00 82.38 186 SER A C 1
ATOM 1518 O O . SER A 1 186 ? 0.648 -15.661 -19.811 1.00 82.38 186 SER A O 1
ATOM 1520 N N . GLU A 1 187 ? 1.543 -14.451 -21.460 1.00 81.62 187 GLU A N 1
ATOM 1521 C CA . GLU A 1 187 ? 0.902 -15.203 -22.531 1.00 81.62 187 GLU A CA 1
ATOM 1522 C C . GLU A 1 187 ? 1.826 -16.318 -23.024 1.00 81.62 187 GLU A C 1
ATOM 1524 O O . GLU A 1 187 ? 3.049 -16.169 -23.081 1.00 81.62 187 GLU A O 1
ATOM 1529 N N . LYS A 1 188 ? 1.237 -17.454 -23.407 1.00 82.69 188 LYS A N 1
ATOM 1530 C CA . LYS A 1 188 ? 1.993 -18.552 -24.007 1.00 82.69 188 LYS A CA 1
ATOM 1531 C C . LYS A 1 188 ? 2.476 -18.139 -25.398 1.00 82.69 188 LYS A C 1
ATOM 1533 O O . LYS A 1 188 ? 1.660 -17.890 -26.277 1.00 82.69 188 LYS A O 1
ATOM 1538 N N . LEU A 1 189 ? 3.790 -18.171 -25.610 1.00 82.94 189 LEU A N 1
ATOM 1539 C CA . LEU A 1 189 ? 4.383 -18.036 -26.940 1.00 82.94 189 LEU A CA 1
ATOM 1540 C C . LEU A 1 189 ? 4.137 -19.297 -27.782 1.00 82.94 189 LEU A C 1
ATOM 1542 O O . LEU A 1 189 ? 4.419 -20.419 -27.342 1.00 82.94 189 LEU A O 1
ATOM 1546 N N . GLY A 1 190 ? 3.663 -19.107 -29.015 1.00 82.38 190 GLY A N 1
ATOM 1547 C CA . GLY A 1 190 ? 3.442 -20.176 -29.982 1.00 82.3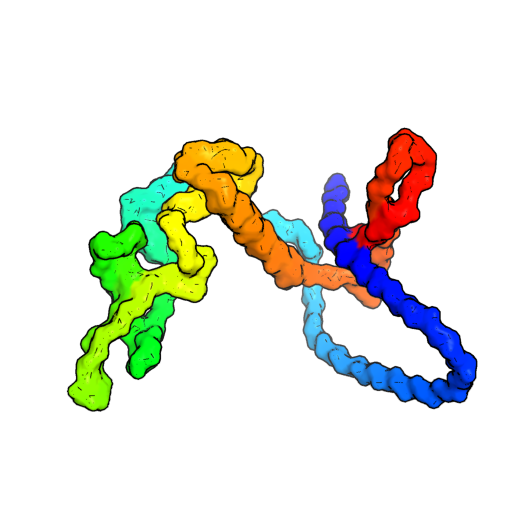8 190 GLY A CA 1
ATOM 1548 C C . GLY A 1 190 ? 2.102 -20.905 -29.846 1.00 82.38 190 GLY A C 1
ATOM 1549 O O . GLY A 1 190 ? 1.301 -20.699 -28.938 1.00 82.38 190 GLY A O 1
ATOM 1550 N N . GLY A 1 191 ? 1.838 -21.808 -30.789 1.00 85.12 191 GLY A N 1
ATOM 1551 C CA . GLY A 1 191 ? 0.548 -22.480 -30.934 1.00 85.12 191 GLY A CA 1
ATOM 1552 C C . GLY A 1 191 ? 0.397 -23.095 -32.323 1.00 85.12 191 GLY A C 1
ATOM 1553 O O . GLY A 1 191 ? 1.297 -23.007 -33.158 1.00 85.12 191 GLY A O 1
ATOM 1554 N N . LYS A 1 192 ? -0.741 -23.742 -32.600 1.00 86.69 192 LYS A N 1
ATOM 1555 C CA . LYS A 1 192 ? -0.979 -24.350 -33.917 1.00 86.69 192 LYS A CA 1
ATOM 1556 C C . LYS A 1 192 ? -0.980 -23.263 -34.999 1.00 86.69 192 LYS A C 1
ATOM 1558 O O . LYS A 1 192 ? -1.817 -22.370 -34.966 1.00 86.69 192 LYS A O 1
ATOM 1563 N N . GLY A 1 193 ? -0.063 -23.370 -35.961 1.00 86.19 193 GLY A N 1
ATOM 1564 C CA . GLY A 1 193 ? 0.083 -22.399 -37.051 1.00 86.19 193 GLY A CA 1
ATOM 1565 C C . GLY A 1 193 ? 0.863 -21.131 -36.686 1.00 86.19 193 GLY A C 1
ATOM 1566 O O . GLY A 1 193 ? 0.911 -20.222 -37.505 1.00 86.19 193 GLY A O 1
ATOM 1567 N N . LYS A 1 194 ? 1.476 -21.065 -35.496 1.00 86.62 194 LYS A N 1
ATOM 1568 C CA . LYS A 1 194 ? 2.353 -19.963 -35.082 1.00 86.62 194 LYS A CA 1
ATOM 1569 C C . LYS A 1 194 ? 3.814 -20.396 -35.138 1.00 86.62 194 LYS A C 1
ATOM 1571 O O . LYS A 1 194 ? 4.161 -21.462 -34.629 1.00 86.62 194 LYS A O 1
ATOM 1576 N N . VAL A 1 195 ? 4.658 -19.570 -35.752 1.00 86.81 195 VAL A N 1
ATOM 1577 C CA . VAL A 1 195 ? 6.109 -19.780 -35.817 1.00 86.81 195 VAL A CA 1
ATOM 1578 C C . VAL A 1 195 ? 6.759 -18.919 -34.741 1.00 86.81 195 VAL A C 1
ATOM 1580 O O . VAL A 1 195 ? 6.531 -17.713 -34.684 1.00 86.81 195 VAL A O 1
ATOM 1583 N N . VAL A 1 196 ? 7.550 -19.544 -33.870 1.00 88.00 196 VAL A N 1
ATOM 1584 C CA . VAL A 1 196 ? 8.315 -18.849 -32.829 1.00 88.00 196 VAL A CA 1
ATOM 1585 C C . VAL A 1 196 ? 9.782 -18.868 -33.225 1.00 88.00 196 VAL A C 1
ATOM 1587 O O . VAL A 1 196 ? 10.360 -19.936 -33.428 1.00 88.00 196 VAL A O 1
ATOM 1590 N N . GLN A 1 197 ? 10.382 -17.688 -33.326 1.00 89.75 197 GLN A N 1
ATOM 1591 C CA . GLN A 1 197 ? 11.821 -17.535 -33.472 1.00 89.75 197 GLN A CA 1
ATOM 1592 C C . GLN A 1 197 ? 12.442 -17.606 -32.079 1.00 89.75 197 GLN A C 1
ATOM 1594 O O . GLN A 1 197 ? 12.078 -16.833 -31.192 1.00 89.75 197 GLN A O 1
ATOM 1599 N N . ILE A 1 198 ? 13.353 -18.556 -31.890 1.00 89.44 198 ILE A N 1
ATOM 1600 C CA . ILE A 1 198 ? 14.051 -18.777 -30.625 1.00 89.44 198 ILE A CA 1
ATOM 1601 C C . ILE A 1 198 ? 15.492 -18.316 -30.802 1.00 89.44 198 ILE A C 1
ATOM 1603 O O . ILE A 1 198 ? 16.163 -18.738 -31.743 1.00 89.44 198 ILE A O 1
ATOM 1607 N N . ASP A 1 199 ? 15.953 -17.469 -29.891 1.00 90.19 199 ASP A N 1
ATOM 1608 C CA . ASP A 1 199 ? 17.354 -17.084 -29.770 1.00 90.19 199 ASP A CA 1
ATOM 1609 C C . ASP A 1 199 ? 17.956 -17.693 -28.501 1.00 90.19 199 ASP A C 1
ATOM 1611 O O . ASP A 1 199 ? 17.326 -17.717 -27.438 1.00 90.19 199 ASP A O 1
ATOM 1615 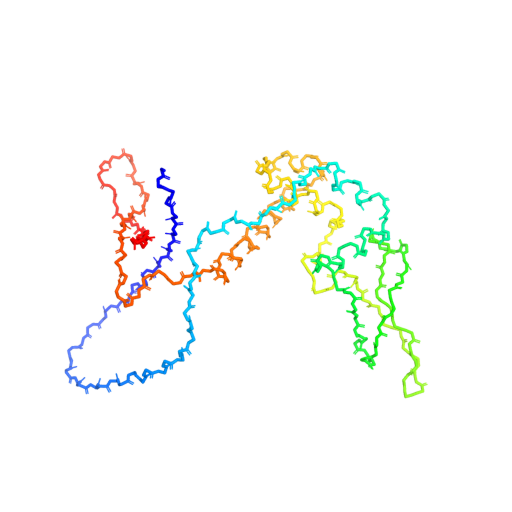N N . GLU A 1 200 ? 19.182 -18.200 -28.610 1.00 87.38 200 GLU A N 1
ATOM 1616 C CA . GLU A 1 200 ? 19.871 -18.891 -27.523 1.00 87.38 200 GLU A CA 1
ATOM 1617 C C . GLU A 1 200 ? 21.070 -18.073 -27.051 1.00 87.38 200 GLU A C 1
ATOM 1619 O O . GLU A 1 200 ? 22.040 -17.863 -27.778 1.00 87.38 200 GLU A O 1
ATOM 1624 N N . SER A 1 201 ? 21.048 -17.663 -25.786 1.00 82.50 201 SER A N 1
ATOM 1625 C CA . SER A 1 201 ? 22.158 -16.962 -25.148 1.00 82.50 201 SER A CA 1
ATOM 1626 C C . SER A 1 201 ? 22.693 -17.775 -23.974 1.00 82.50 201 SER A C 1
ATOM 1628 O O . SER A 1 201 ? 21.957 -18.164 -23.070 1.00 82.50 201 SER A O 1
ATOM 1630 N N . LYS A 1 202 ? 24.004 -18.033 -23.947 1.00 79.25 202 LYS A N 1
ATOM 1631 C CA . LYS A 1 202 ? 24.648 -18.794 -22.866 1.00 79.25 202 LYS A CA 1
ATOM 1632 C C . LYS A 1 202 ? 25.485 -17.870 -21.978 1.00 79.25 202 LYS A C 1
ATOM 1634 O O . LYS A 1 202 ? 26.535 -17.383 -22.389 1.00 79.25 202 LYS A O 1
ATOM 1639 N N . PHE A 1 203 ? 25.043 -17.658 -20.739 1.00 71.31 203 PHE A N 1
ATOM 1640 C CA . PHE A 1 203 ? 25.683 -16.755 -19.775 1.00 71.31 203 PHE A CA 1
ATOM 1641 C C . PHE A 1 203 ? 26.583 -17.512 -18.795 1.00 71.31 203 PHE A C 1
ATOM 1643 O O . PHE A 1 203 ? 26.105 -18.381 -18.076 1.00 71.31 203 PHE A O 1
ATOM 1650 N N . GLY A 1 204 ? 27.864 -17.148 -18.661 1.00 69.25 204 GLY A N 1
ATOM 1651 C CA . GLY A 1 204 ? 28.713 -17.643 -17.563 1.00 69.25 204 GLY A CA 1
ATOM 1652 C C . GLY A 1 204 ? 29.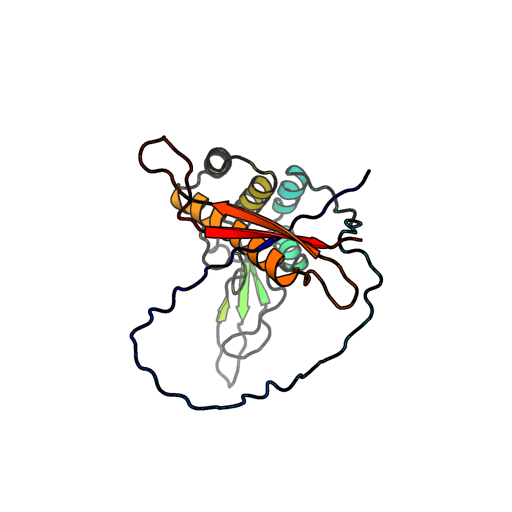846 -16.680 -17.173 1.00 69.25 204 GLY A C 1
ATOM 1653 O O . GLY A 1 204 ? 30.077 -15.687 -17.861 1.00 69.25 204 GLY A O 1
ATOM 1654 N N . LYS A 1 205 ? 30.605 -16.998 -16.109 1.00 60.41 205 LYS A N 1
ATOM 1655 C CA . LYS A 1 205 ? 31.754 -16.190 -15.630 1.00 60.41 205 LYS A CA 1
ATOM 1656 C C . LYS A 1 205 ? 33.128 -16.726 -16.056 1.00 60.41 205 LYS A C 1
ATOM 1658 O O . LYS A 1 205 ? 33.446 -17.881 -15.791 1.00 60.41 205 LYS A O 1
ATOM 1663 N N . ARG A 1 206 ? 33.984 -15.851 -16.602 1.00 63.44 206 ARG A N 1
ATOM 1664 C CA . ARG A 1 206 ? 35.389 -16.146 -16.964 1.00 63.44 206 ARG A CA 1
ATOM 1665 C C . ARG A 1 206 ? 36.244 -16.450 -15.726 1.00 63.44 206 ARG A C 1
ATOM 1667 O O . ARG A 1 206 ? 36.158 -15.717 -14.744 1.00 63.44 206 ARG A O 1
ATOM 1674 N N . LYS A 1 207 ? 37.181 -17.403 -15.815 1.00 49.19 207 LYS A N 1
ATOM 1675 C CA . LYS A 1 207 ? 38.338 -17.480 -14.898 1.00 49.19 207 LYS A CA 1
ATOM 1676 C C . LYS A 1 207 ? 39.559 -16.847 -15.594 1.00 49.19 207 LYS A C 1
ATOM 1678 O O . LYS A 1 207 ? 39.951 -17.306 -16.658 1.00 49.19 207 LYS A O 1
ATOM 1683 N N . TYR A 1 208 ? 40.130 -15.778 -15.025 1.00 53.34 208 TYR A N 1
ATOM 1684 C CA . TYR A 1 208 ? 41.385 -15.117 -15.464 1.00 53.34 208 TYR A CA 1
ATOM 1685 C C . TYR A 1 208 ? 41.410 -14.384 -16.836 1.00 53.34 208 TYR A C 1
ATOM 1687 O O . TYR A 1 208 ? 42.462 -14.259 -17.456 1.00 53.34 208 TYR A O 1
ATOM 1695 N N . HIS A 1 209 ? 40.278 -13.844 -17.305 1.00 55.84 209 HIS A N 1
ATOM 1696 C CA . HIS A 1 209 ? 40.196 -12.843 -18.398 1.00 55.84 209 HIS A CA 1
ATOM 1697 C C . HIS A 1 209 ? 40.797 -13.210 -19.780 1.00 55.84 209 HIS A C 1
ATOM 1699 O O . HIS A 1 209 ? 41.111 -12.309 -20.558 1.00 55.84 209 HIS A O 1
ATOM 1705 N N . ARG A 1 210 ? 40.912 -14.495 -20.149 1.00 56.94 210 ARG A N 1
ATOM 1706 C CA . ARG A 1 210 ? 41.352 -14.920 -21.500 1.00 56.94 210 ARG A CA 1
ATOM 1707 C C . ARG A 1 210 ? 40.520 -16.095 -22.051 1.00 56.94 210 ARG A C 1
ATOM 1709 O O . ARG A 1 210 ? 40.109 -16.948 -21.275 1.00 56.94 210 ARG A O 1
ATOM 1716 N N . GLY A 1 211 ? 40.321 -16.151 -23.378 1.00 65.31 211 GLY A N 1
ATOM 1717 C CA . GLY A 1 211 ? 39.689 -17.272 -24.114 1.00 65.31 211 GLY A CA 1
ATOM 1718 C C . GLY A 1 211 ? 38.152 -17.240 -24.268 1.00 65.31 211 GLY A C 1
ATOM 1719 O O . GLY A 1 211 ? 37.483 -16.384 -23.685 1.00 65.31 211 GLY A O 1
ATOM 1720 N N . HIS A 1 212 ? 37.601 -18.169 -25.078 1.00 58.84 212 HIS A N 1
ATOM 1721 C CA . HIS A 1 212 ? 36.153 -18.345 -25.307 1.00 58.84 212 HIS A CA 1
ATOM 1722 C C . HIS A 1 212 ? 35.508 -19.059 -24.115 1.00 58.84 212 HIS A C 1
ATOM 1724 O O . HIS A 1 212 ? 35.842 -20.188 -23.765 1.00 58.84 212 HIS A O 1
ATOM 1730 N N . HIS A 1 213 ? 34.588 -18.361 -23.472 1.00 50.47 213 HIS A N 1
ATOM 1731 C CA . HIS A 1 213 ? 34.048 -18.688 -22.164 1.00 50.47 213 HIS A CA 1
ATOM 1732 C C . HIS A 1 213 ? 32.654 -19.303 -22.293 1.00 50.47 213 HIS A C 1
ATOM 1734 O O . HIS A 1 213 ? 31.816 -18.571 -22.798 1.00 50.47 213 HIS A O 1
ATOM 1740 N N . VAL A 1 214 ? 32.370 -20.533 -21.804 1.00 59.16 214 VAL A N 1
ATOM 1741 C CA . VAL A 1 214 ? 31.009 -20.915 -21.328 1.00 59.16 214 VAL A CA 1
ATOM 1742 C C . VAL A 1 214 ? 30.871 -22.303 -20.638 1.00 59.16 214 VAL A C 1
ATOM 1744 O O . VAL A 1 214 ? 30.482 -23.295 -21.262 1.00 59.16 214 VAL A O 1
ATOM 1747 N N . GLU A 1 215 ? 31.010 -22.349 -19.308 1.00 58.53 215 GLU A N 1
ATOM 1748 C CA . GLU A 1 215 ? 30.068 -23.099 -18.450 1.00 58.53 215 GLU A CA 1
ATOM 1749 C C . GLU A 1 215 ? 29.160 -22.052 -17.790 1.00 58.53 215 GLU A C 1
ATOM 1751 O O . GLU A 1 215 ? 29.644 -21.025 -17.303 1.00 58.53 215 GLU A O 1
ATOM 1756 N N . GLY A 1 216 ? 27.847 -22.226 -17.916 1.00 67.31 216 GLY A N 1
ATOM 1757 C CA . GLY A 1 216 ? 26.911 -21.119 -17.791 1.00 67.31 216 GLY A CA 1
ATOM 1758 C C . GLY A 1 216 ? 25.456 -21.530 -17.976 1.00 67.31 216 GLY A C 1
ATOM 1759 O O . GLY A 1 216 ? 25.177 -22.617 -18.485 1.00 67.31 216 GLY A O 1
ATOM 1760 N N . GLN A 1 217 ? 24.546 -20.664 -17.549 1.00 76.56 217 GLN A N 1
ATOM 1761 C CA . GLN A 1 217 ? 23.112 -20.860 -17.677 1.00 76.56 217 GLN A CA 1
ATOM 1762 C C . GLN A 1 217 ? 22.671 -20.490 -19.094 1.00 76.56 217 GLN A C 1
ATOM 1764 O O . GLN A 1 217 ? 23.051 -19.443 -19.624 1.00 76.56 217 GLN A O 1
ATOM 1769 N N . TRP A 1 218 ? 21.908 -21.382 -19.720 1.00 82.81 218 TRP A N 1
ATOM 1770 C CA . TRP A 1 218 ? 21.259 -21.094 -20.991 1.00 82.81 218 TRP A CA 1
ATOM 1771 C C . TRP A 1 218 ? 20.018 -20.249 -20.726 1.00 82.81 218 TRP A C 1
ATOM 1773 O O . TRP A 1 218 ? 19.206 -20.583 -19.865 1.00 82.81 218 TRP A O 1
ATOM 1783 N N . VAL A 1 219 ? 19.897 -19.160 -21.466 1.00 84.25 219 VAL A N 1
ATOM 1784 C CA . VAL A 1 219 ? 18.731 -18.289 -21.495 1.00 84.25 219 VAL A CA 1
ATOM 1785 C C . VAL A 1 219 ? 18.214 -18.319 -22.921 1.00 84.25 219 VAL A C 1
ATOM 1787 O O . VAL A 1 219 ? 18.970 -18.090 -23.865 1.00 84.25 219 VAL A O 1
ATOM 1790 N N . PHE A 1 220 ? 16.933 -18.629 -23.063 1.00 83.88 220 PHE A N 1
ATOM 1791 C CA . PHE A 1 220 ? 16.263 -18.692 -24.352 1.00 83.88 220 PHE A CA 1
ATOM 1792 C C . PHE A 1 220 ? 15.313 -17.500 -24.438 1.00 83.88 220 PHE A C 1
ATOM 1794 O O . PHE A 1 220 ? 14.461 -17.312 -23.564 1.00 83.88 220 PHE A O 1
ATOM 1801 N N . GLY A 1 221 ? 15.497 -16.675 -25.462 1.00 85.88 221 GLY A N 1
ATOM 1802 C CA . GLY A 1 221 ? 14.543 -15.643 -25.850 1.00 85.88 221 GLY A CA 1
ATOM 1803 C C . GLY A 1 221 ? 13.635 -16.188 -26.944 1.00 85.88 221 GLY A C 1
ATOM 1804 O O . GLY A 1 221 ? 14.093 -16.933 -27.806 1.00 85.88 221 GLY A O 1
ATOM 1805 N N . GLY A 1 222 ? 12.353 -15.838 -26.916 1.00 85.94 222 GLY A N 1
ATOM 1806 C CA . GLY A 1 222 ? 11.396 -16.238 -27.946 1.00 85.94 222 GLY A CA 1
ATOM 1807 C C . GLY A 1 222 ? 10.587 -15.044 -28.429 1.00 85.94 222 GLY A C 1
ATOM 1808 O O . GLY A 1 222 ? 10.128 -14.249 -27.609 1.00 85.94 222 GLY A O 1
ATOM 1809 N N . ILE A 1 223 ? 10.400 -14.927 -29.745 1.00 85.56 223 ILE A N 1
ATOM 1810 C CA . ILE A 1 223 ? 9.441 -13.994 -30.351 1.00 85.56 223 ILE A CA 1
ATOM 1811 C C . ILE A 1 223 ? 8.523 -14.757 -31.306 1.00 85.56 223 ILE A C 1
ATOM 1813 O O . ILE A 1 223 ? 8.978 -15.604 -32.072 1.00 85.56 223 ILE A O 1
ATOM 1817 N N . GLU A 1 224 ? 7.224 -14.483 -31.253 1.00 85.81 224 GLU A N 1
ATOM 1818 C CA . GLU A 1 224 ? 6.265 -15.040 -32.208 1.00 85.81 224 GLU A CA 1
ATOM 1819 C C . GLU A 1 224 ? 6.225 -14.172 -33.469 1.00 85.81 224 GLU A C 1
ATOM 1821 O O . GLU A 1 224 ? 6.161 -12.945 -33.385 1.00 85.81 224 GLU A O 1
ATOM 1826 N N . GLU A 1 225 ? 6.283 -14.803 -34.639 1.00 77.62 225 GLU A N 1
ATOM 1827 C CA . GLU A 1 225 ? 6.130 -14.110 -35.915 1.00 77.62 225 GLU A CA 1
ATOM 1828 C C . GLU A 1 225 ? 4.647 -13.775 -36.144 1.00 77.62 225 GLU A C 1
ATOM 1830 O O . GLU A 1 225 ? 3.778 -14.645 -36.029 1.00 77.62 225 GLU A O 1
ATOM 1835 N N . SER A 1 226 ? 4.362 -12.491 -36.390 1.00 62.22 226 SER A N 1
ATOM 1836 C CA . SER A 1 226 ? 3.007 -11.941 -36.545 1.00 62.22 226 SER A CA 1
ATOM 1837 C C . SER A 1 226 ? 2.346 -12.340 -37.856 1.00 62.22 226 SER A C 1
ATOM 1839 O O . SER A 1 226 ? 3.003 -12.107 -38.897 1.00 62.22 226 SER A O 1
#

Radius of gyration: 26.33 Å; Cα contacts (8 Å, |Δi|>4): 205; chains: 1; bounding box: 66×71×64 Å

Mean predicted aligned error: 15.02 Å

Secondary structure (DSSP, 8-state):
--PPP-EEEE--------------------------------S-TT----------HHHHHHHTSSHHHHHHHHHHTTSS-S--B-TTT-PBPEEEE-SSSTTSEEEEE--EETTEE--EEEETTTTSTTTT--S-HHHHHHHHHHHHTT--HHHHHHHHT--HHHHHHHHHHHHHHHHHHHHHTPPPP-BTTB-EEEEEEEE-PPSTT-S----SEEEEEEEE--

Solvent-accessible surface area (backbone atoms only — not comparable to full-atom values): 14883 Å² total; per-residue (Å²): 135,90,85,79,76,82,50,81,52,83,62,80,84,80,82,80,84,87,76,91,79,93,74,94,77,92,78,90,79,85,80,84,84,80,82,82,88,78,78,90,77,92,65,74,95,75,74,82,80,64,88,67,79,86,80,54,70,66,64,54,53,60,47,60,70,44,65,66,62,32,53,51,50,36,27,72,76,62,61,28,69,82,72,49,62,30,95,87,75,66,43,79,38,46,83,39,81,39,88,94,45,97,81,37,51,28,35,36,32,76,58,71,53,95,92,40,76,46,78,50,77,45,62,54,39,55,98,33,93,58,43,93,56,88,67,53,75,65,56,52,50,52,48,50,53,42,52,76,69,67,53,55,68,69,55,53,25,61,80,68,70,50,54,74,69,59,50,51,53,52,52,49,53,56,48,50,55,51,49,52,52,52,61,76,69,55,74,80,83,55,56,95,95,45,54,59,53,74,46,82,45,72,48,56,80,74,77,88,88,68,82,93,73,75,73,56,54,54,34,46,36,50,37,65,65,130